Protein AF-0000000085032370 (afdb_homodimer)

pLDDT: mean 92.05, std 12.36, range [49.41, 98.88]

Foldseek 3Di:
DPAVVVVCVPPPQPEEEFEKEFEWEADPQWTKWWADPPPRFIFTQMDTDDPPDDNQRRHQVRCCQQPLFGKGFDAFLDWDFPDWDADPVNRIYGYTYGYTYIYTDPPDPCSPPRDPPIDMDIHHLVDDTGHPDVVRVVVSVSVSVVSVD/DPAVVVVCVPPPQPEEEFEKEFEWEADPQWTKWWADPPPRFIFTQMDTDDPPDDNQRRHQVRCCQQPLFGKGFDAFLDWDFPDWDADPVNRIYGYTYGYTYIYTDPPDPCSPDRDPPIDMDIHHLVDDTGHPDVVRVVVSVSVSVVSVD

InterPro domains:
  IPR000086 NUDIX hydrolase domain [PF00293] (23-139)
  IPR000086 NUDIX hydrolase domain [PS51462] (15-147)
  IPR015797 NUDIX hydrolase-like domain superfamily [SSF55811] (1-145)
  IPR020476 NUDIX hydrolase [PR00502] (42-56)
  IPR020476 NUDIX hydrolase [PR00502] (56-71)

Radius of gyration: 20.74 Å; Cα contacts (8 Å, |Δi|>4): 611; chains: 2; bounding box: 45×61×43 Å

Organism: Limosilactobacillus fermentum (strain NBRC 3956 / LMG 18251) (NCBI:txid334390)

Secondary structure (DSSP, 8-state):
-HHHHHHHHHHTT--EEEEEEEEEEEETTEEEEEE-TTT--EE-SEEEPPTT--HHHHHHHHHHHHHS--EEEEEEEEEE----EE-TTS-EEEEEEEEEEEEE--S--------TT--EEEE-TT----BSSHHHHHHHHHHHHHHH-/-HHHHHHHHHHTT--EEEEEEEEEEEETTEEEEEE-TTT--EE-SEEEPPTT--HHHHHHHHHHHHHS--EEEEEEEEEE----EE-TTS-EEEEEEEEEEEEE--S--------TT--EEEE-TT----BSSHHHHHHHHHHHHHHH-

Solvent-accessible surface area (backbone atoms only — not comparable to full-atom values): 16314 Å² total; per-residue (Å²): 124,60,48,61,53,55,48,40,73,49,49,57,57,56,74,40,73,41,53,25,12,25,38,42,41,66,57,96,78,19,38,44,32,28,47,40,87,88,80,68,25,34,36,56,35,38,44,66,49,46,85,89,45,32,56,64,56,29,25,33,54,25,24,31,70,50,67,30,40,51,47,42,76,75,42,82,72,44,77,45,41,81,53,74,48,66,46,95,89,56,41,30,35,33,46,35,32,43,34,23,36,33,42,78,51,76,82,61,77,71,65,49,74,60,55,95,80,58,45,68,49,73,32,48,75,87,54,73,74,61,48,76,46,68,68,48,47,51,49,49,51,51,53,47,54,59,66,74,101,126,61,48,62,53,56,48,40,72,49,49,56,58,56,73,38,73,41,54,25,11,26,38,42,41,69,56,96,78,18,40,45,30,27,47,39,88,90,78,66,27,34,35,56,34,39,46,65,51,44,84,89,46,33,55,66,54,30,24,34,52,25,24,31,70,52,68,28,38,50,47,44,76,76,42,82,73,45,78,46,44,81,52,76,50,66,45,94,90,55,41,32,35,32,46,35,30,43,33,25,40,33,41,77,52,78,83,61,77,68,65,48,73,61,56,96,81,57,47,68,50,72,32,49,76,88,54,76,76,62,49,76,46,68,70,48,46,53,50,50,52,51,52,47,55,60,66,73,102

Sequence (298 aa):
MAYIHDLRQKVGHTPLIMTSASGALVEDGRILLQERADTGDWGFPGGYMEYGDTFKQTVVREFLEDAGIAVTPVKLLAIQDDDFYTYPNGDAVQPVNAFYLVERVHDRQQTPKPSETLTTKFFAPTEAPHFFNQQHAKMWQLVVATLAQMAYIHDLRQKVGHTPLIMTSASGALVEDGRILLQERADTGDWGFPGGYMEYGDTFKQTVVREFLEDAG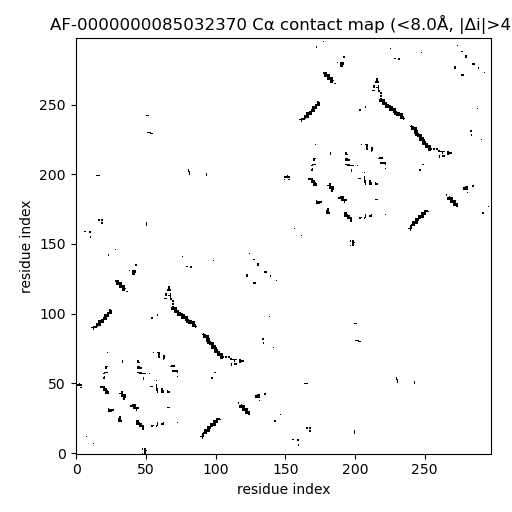IAVTPVKLLAIQDDDFYTYPNGDAVQPVNAFYLVERVHDRQQTPKPSETLTTKFFAPTEAPHFFNQQHAKMWQLVVATLAQ

Structure (mmCIF, N/CA/C/O backbone):
data_AF-0000000085032370-model_v1
#
loop_
_entity.id
_entity.type
_entity.pdbx_description
1 polymer 'NTP pyrophosphohydrolase'
#
loop_
_atom_site.group_PDB
_atom_site.id
_atom_site.type_symbol
_atom_site.label_atom_id
_atom_site.label_alt_id
_atom_site.label_comp_id
_atom_site.label_asym_id
_atom_site.label_entity_id
_atom_site.label_seq_id
_atom_site.pdbx_PDB_ins_code
_atom_site.Cartn_x
_atom_site.Cartn_y
_atom_site.Cartn_z
_atom_site.occupancy
_atom_site.B_iso_or_equiv
_atom_site.auth_seq_id
_atom_site.auth_comp_id
_atom_site.auth_asym_id
_atom_site.auth_atom_id
_atom_site.pdbx_PDB_model_num
ATOM 1 N N . MET A 1 1 ? -12.812 14.172 -0.769 1 61.69 1 MET A N 1
ATOM 2 C CA . MET A 1 1 ? -12.727 12.945 0.018 1 61.69 1 MET A CA 1
ATOM 3 C C . MET A 1 1 ? -13.984 12.094 -0.157 1 61.69 1 MET A C 1
ATOM 5 O O . MET A 1 1 ? -14.648 11.75 0.822 1 61.69 1 MET A O 1
ATOM 9 N N . ALA A 1 2 ? -14.273 11.938 -1.436 1 84.12 2 ALA A N 1
ATOM 10 C CA . ALA A 1 2 ? -15.555 11.367 -1.853 1 84.12 2 ALA A CA 1
ATOM 11 C C . ALA A 1 2 ? -15.5 9.844 -1.877 1 84.12 2 ALA A C 1
ATOM 13 O O . ALA A 1 2 ? -16.469 9.172 -1.515 1 84.12 2 ALA A O 1
ATOM 14 N N . TYR A 1 3 ? -14.43 9.32 -1.994 1 93.62 3 TYR A N 1
ATOM 15 C CA . TYR A 1 3 ? -14.344 7.879 -2.197 1 93.62 3 TYR A CA 1
ATOM 16 C C . TYR A 1 3 ? -14.648 7.125 -0.906 1 93.62 3 TYR A C 1
ATOM 18 O O . TYR A 1 3 ? -15.508 6.242 -0.882 1 93.62 3 TYR A O 1
ATOM 26 N N . ILE A 1 4 ? -14.07 7.484 0.183 1 92.62 4 ILE A N 1
ATOM 27 C CA . ILE A 1 4 ? -14.227 6.793 1.459 1 92.62 4 ILE A CA 1
ATOM 28 C C . ILE A 1 4 ? -15.625 7.031 2.006 1 92.62 4 ILE A C 1
ATOM 30 O O . ILE A 1 4 ? -16.25 6.117 2.547 1 92.62 4 ILE A O 1
ATOM 34 N N . HIS A 1 5 ? -16 8.305 1.884 1 93.44 5 HIS A N 1
ATOM 35 C CA . HIS A 1 5 ? -17.344 8.633 2.336 1 93.44 5 HIS A CA 1
ATOM 36 C C . HIS A 1 5 ? -18.391 7.785 1.617 1 93.44 5 HIS A C 1
ATOM 38 O O . HIS A 1 5 ? -19.266 7.199 2.256 1 93.44 5 HIS A O 1
ATOM 44 N N . ASP A 1 6 ? -18.297 7.719 0.349 1 94.5 6 ASP A N 1
ATOM 45 C CA . ASP A 1 6 ? -19.234 6.941 -0.462 1 94.5 6 ASP A CA 1
ATOM 46 C C . ASP A 1 6 ? -19.172 5.461 -0.107 1 94.5 6 ASP A C 1
ATOM 48 O O . ASP A 1 6 ? -20.203 4.789 -0.027 1 94.5 6 ASP A O 1
ATOM 52 N N . LEU A 1 7 ? -17.984 4.992 0.099 1 95.5 7 LEU A N 1
ATOM 53 C CA . LEU A 1 7 ? -17.797 3.592 0.466 1 95.5 7 LEU A CA 1
ATOM 54 C C . LEU A 1 7 ? -18.469 3.289 1.805 1 95.5 7 LEU A C 1
ATOM 56 O O . LEU A 1 7 ? -19.188 2.297 1.934 1 95.5 7 LEU A O 1
ATOM 60 N N . ARG A 1 8 ? -18.281 4.137 2.752 1 95.75 8 ARG A N 1
ATOM 61 C CA . ARG A 1 8 ? -18.828 3.939 4.09 1 95.75 8 ARG A CA 1
ATOM 62 C C . ARG A 1 8 ? -20.359 3.951 4.062 1 95.75 8 ARG A C 1
ATOM 64 O O . ARG A 1 8 ? -21 3.201 4.797 1 95.75 8 ARG A O 1
ATOM 71 N N . GLN A 1 9 ? -20.906 4.77 3.234 1 95.5 9 GLN A N 1
ATOM 72 C CA . GLN A 1 9 ? -22.359 4.809 3.096 1 95.5 9 GLN A CA 1
ATOM 73 C C . GLN A 1 9 ? -22.906 3.455 2.646 1 95.5 9 GLN A C 1
ATOM 75 O O . GLN A 1 9 ? -24 3.062 3.041 1 95.5 9 GLN A O 1
ATOM 80 N N . LYS A 1 10 ? -22.125 2.703 1.988 1 95.94 10 LYS A N 1
ATOM 81 C CA . LYS A 1 10 ? -22.578 1.438 1.419 1 95.94 10 LYS A CA 1
ATOM 82 C C . LYS A 1 10 ? -22.266 0.271 2.35 1 95.94 10 LYS A C 1
ATOM 84 O O . LYS A 1 10 ? -23.047 -0.667 2.469 1 95.94 10 LYS A O 1
ATOM 89 N N . VAL A 1 11 ? -21.156 0.364 3.107 1 96.5 11 VAL A N 1
ATOM 90 C CA . VAL A 1 11 ? -20.688 -0.825 3.814 1 96.5 11 VAL A CA 1
ATOM 91 C C . VAL A 1 11 ? -21.031 -0.708 5.297 1 96.5 11 VAL A C 1
ATOM 93 O O . VAL A 1 11 ? -20.859 -1.663 6.059 1 96.5 11 VAL A O 1
ATOM 96 N N . GLY A 1 12 ? -21.531 0.444 5.699 1 95.31 12 GLY A N 1
ATOM 97 C CA . GLY A 1 12 ? -21.781 0.672 7.113 1 95.31 12 GLY A CA 1
ATOM 98 C C . GLY A 1 12 ? -20.516 0.597 7.957 1 95.31 12 GLY A C 1
ATOM 99 O O . GLY A 1 12 ? -19.516 1.237 7.641 1 95.31 12 GLY A O 1
ATOM 100 N N . HIS A 1 13 ? -20.609 -0.214 9.016 1 95.38 13 HIS A N 1
ATOM 101 C CA . HIS A 1 13 ? -19.5 -0.266 9.953 1 95.38 13 HIS A CA 1
ATOM 102 C C . HIS A 1 13 ? -18.578 -1.452 9.664 1 95.38 13 HIS A C 1
ATOM 104 O O . HIS A 1 13 ? -17.734 -1.801 10.492 1 95.38 13 HIS A O 1
ATOM 110 N N . THR A 1 14 ? -18.734 -2.107 8.523 1 95.62 14 THR A N 1
ATOM 111 C CA . THR A 1 14 ? -17.828 -3.18 8.125 1 95.62 14 THR A CA 1
ATOM 112 C C . THR A 1 14 ? -16.375 -2.711 8.18 1 95.62 14 THR A C 1
ATOM 114 O O . THR A 1 14 ? -16.062 -1.613 7.715 1 95.62 14 THR A O 1
ATOM 117 N N . PRO A 1 15 ? -15.508 -3.529 8.789 1 97.25 15 PRO A N 1
ATOM 118 C CA . PRO A 1 15 ? -14.094 -3.145 8.797 1 97.25 15 PRO A CA 1
ATOM 119 C C . PRO A 1 15 ? -13.523 -2.979 7.395 1 97.25 15 PRO A C 1
ATOM 121 O O . PRO A 1 15 ? -13.844 -3.762 6.496 1 97.25 15 PRO A O 1
ATOM 124 N N . LEU A 1 16 ? -12.703 -1.912 7.227 1 97.75 16 LEU A N 1
ATOM 125 C CA . LEU A 1 16 ? -12.141 -1.621 5.91 1 97.75 16 LEU A CA 1
ATOM 126 C C . LEU A 1 16 ? -10.617 -1.567 5.969 1 97.75 16 LEU A C 1
ATOM 128 O O . LEU A 1 16 ? -10.047 -1.038 6.926 1 97.75 16 LEU A O 1
ATOM 132 N N . ILE A 1 17 ? -9.922 -2.143 5.004 1 98.31 17 ILE A N 1
ATOM 133 C CA . ILE A 1 17 ? -8.547 -1.781 4.684 1 98.31 17 ILE A CA 1
ATOM 134 C C . ILE A 1 17 ? -8.531 -0.508 3.84 1 98.31 17 ILE A C 1
ATOM 136 O O . ILE A 1 17 ? -9.109 -0.471 2.75 1 98.31 17 ILE A O 1
ATOM 140 N N . MET A 1 18 ? -7.906 0.536 4.355 1 97.94 18 MET A N 1
ATOM 141 C CA . MET A 1 18 ? -7.918 1.818 3.658 1 97.94 18 MET A CA 1
ATOM 142 C C . MET A 1 18 ? -6.5 2.27 3.324 1 97.94 18 MET A C 1
ATOM 144 O O . MET A 1 18 ? -5.617 2.246 4.184 1 97.94 18 MET A O 1
ATOM 148 N N . THR A 1 19 ? -6.305 2.684 2.082 1 98.62 19 THR A N 1
ATOM 149 C CA . THR A 1 19 ? -5 3.15 1.629 1 98.62 19 THR A CA 1
ATOM 150 C C . THR A 1 19 ? -4.848 4.652 1.863 1 98.62 19 THR A C 1
ATOM 152 O O . THR A 1 19 ? -5.789 5.418 1.639 1 98.62 19 THR A O 1
ATOM 155 N N . SER A 1 20 ? -3.723 5.047 2.381 1 98.38 20 SER A N 1
ATOM 156 C CA . SER A 1 20 ? -3.428 6.445 2.668 1 98.38 20 SER A CA 1
ATOM 157 C C . SER A 1 20 ? -1.967 6.777 2.377 1 98.38 20 SER A C 1
ATOM 159 O O . SER A 1 20 ? -1.152 5.875 2.168 1 98.38 20 SER A O 1
ATOM 161 N N . ALA A 1 21 ? -1.637 8.016 2.264 1 98.75 21 ALA A N 1
ATOM 162 C CA . ALA A 1 21 ? -0.267 8.508 2.127 1 98.75 21 ALA A CA 1
ATOM 163 C C . ALA A 1 21 ? -0.023 9.711 3.027 1 98.75 21 ALA A C 1
ATOM 165 O O . ALA A 1 21 ? -0.934 10.508 3.271 1 98.75 21 ALA A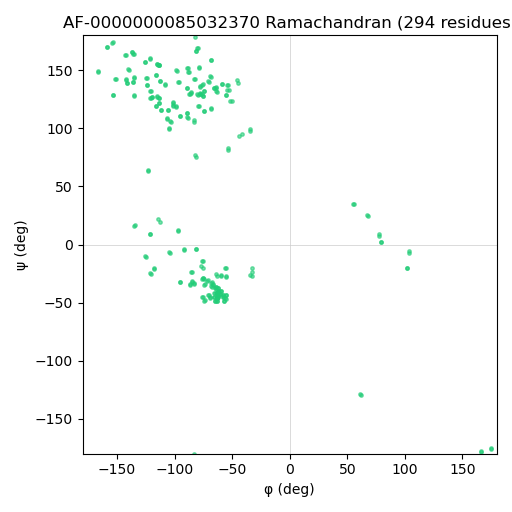 O 1
ATOM 166 N N . SER A 1 22 ? 1.122 9.805 3.557 1 98.56 22 SER A N 1
ATOM 167 C CA . SER A 1 22 ? 1.569 10.914 4.391 1 98.56 22 SER A CA 1
ATOM 168 C C . SER A 1 22 ? 2.992 11.336 4.039 1 98.56 22 SER A C 1
ATOM 170 O O . SER A 1 22 ? 3.713 10.594 3.359 1 98.56 22 SER A O 1
ATOM 172 N N . GLY A 1 23 ? 3.367 12.469 4.504 1 98.69 23 GLY A N 1
ATOM 173 C CA . GLY A 1 23 ? 4.68 12.984 4.145 1 98.69 23 GLY A CA 1
ATOM 174 C C . GLY A 1 23 ? 5.391 13.656 5.301 1 98.69 23 GLY A C 1
ATOM 175 O O . GLY A 1 23 ? 4.754 14.266 6.164 1 98.69 23 GLY A O 1
ATOM 176 N N . ALA A 1 24 ? 6.629 13.602 5.273 1 98.81 24 ALA A N 1
ATOM 177 C CA . ALA A 1 24 ? 7.508 14.328 6.184 1 98.81 24 ALA A CA 1
ATOM 178 C C . ALA A 1 24 ? 8.289 15.406 5.445 1 98.81 24 ALA A C 1
ATOM 180 O O . ALA A 1 24 ? 9.07 15.102 4.535 1 98.81 24 ALA A O 1
ATOM 181 N N . LEU A 1 25 ? 8.062 16.578 5.762 1 98.5 25 LEU A N 1
ATOM 182 C CA . LEU A 1 25 ? 8.852 17.719 5.293 1 98.5 25 LEU A CA 1
ATOM 183 C C . LEU A 1 25 ? 9.867 18.141 6.348 1 98.5 25 LEU A C 1
ATOM 185 O O . LEU A 1 25 ? 9.484 18.531 7.457 1 98.5 25 LEU A O 1
ATOM 189 N N . VAL A 1 26 ? 11.117 18.062 5.992 1 98.5 26 VAL A N 1
ATOM 190 C CA . VAL A 1 26 ? 12.203 18.453 6.895 1 98.5 26 VAL A CA 1
ATOM 191 C C . VAL A 1 26 ? 12.914 19.688 6.348 1 98.5 26 VAL A C 1
ATOM 193 O O . VAL A 1 26 ? 13.406 19.672 5.215 1 98.5 26 VAL A O 1
ATOM 196 N N . GLU A 1 27 ? 12.922 20.656 7.109 1 97.31 27 GLU A N 1
ATOM 197 C CA . GLU A 1 27 ? 13.617 21.891 6.773 1 97.31 27 GLU A CA 1
ATOM 198 C C . GLU A 1 27 ? 14.422 22.406 7.965 1 97.31 27 GLU A C 1
ATOM 200 O O . GLU A 1 27 ? 13.883 22.547 9.07 1 97.31 27 GLU A O 1
ATOM 205 N N . ASP A 1 28 ? 15.742 22.703 7.711 1 96.5 28 ASP A N 1
ATOM 206 C CA . ASP A 1 28 ? 16.641 23.203 8.742 1 96.5 28 ASP A CA 1
ATOM 207 C C . ASP A 1 28 ? 16.672 22.266 9.945 1 96.5 28 ASP A C 1
ATOM 209 O O . ASP A 1 28 ? 16.609 22.719 11.094 1 96.5 28 ASP A O 1
ATOM 213 N N . GLY A 1 29 ? 16.562 21 9.625 1 96.5 29 GLY A N 1
ATOM 214 C CA . GLY A 1 29 ? 16.656 19.984 10.656 1 96.5 29 GLY A CA 1
ATOM 215 C C . GLY A 1 29 ? 15.398 19.844 11.477 1 96.5 29 GLY A C 1
ATOM 216 O O . GLY A 1 29 ? 15.375 19.109 12.469 1 96.5 29 GLY A O 1
ATOM 217 N N . ARG A 1 30 ? 14.359 20.484 11.086 1 98.19 30 ARG A N 1
ATOM 218 C CA . ARG A 1 30 ? 13.094 20.422 11.805 1 98.19 30 ARG A CA 1
ATOM 219 C C . ARG A 1 30 ? 12.023 19.734 10.969 1 98.19 30 ARG A C 1
ATOM 221 O O . ARG A 1 30 ? 12.102 19.734 9.734 1 98.19 30 ARG A O 1
ATOM 228 N N . ILE A 1 31 ? 11.047 19.156 11.617 1 98.56 31 ILE A N 1
ATOM 229 C CA . ILE A 1 31 ? 10.047 18.312 10.969 1 98.56 31 ILE A CA 1
ATOM 230 C C . ILE A 1 31 ? 8.672 18.984 11.055 1 98.56 31 ILE A C 1
ATOM 232 O O . ILE A 1 31 ? 8.203 19.312 12.148 1 98.56 31 ILE A O 1
ATOM 236 N N . LEU A 1 32 ? 7.996 19.156 9.938 1 98.06 32 LEU A N 1
ATOM 237 C CA . LEU A 1 32 ? 6.695 19.812 9.898 1 98.06 32 LEU A CA 1
ATOM 238 C C . LEU A 1 32 ? 5.59 18.844 10.32 1 98.06 32 LEU A C 1
ATOM 240 O O . LEU A 1 32 ? 5.516 17.719 9.82 1 98.06 32 LEU A O 1
ATOM 244 N N . LEU A 1 33 ? 4.793 19.297 11.25 1 97.75 33 LEU A N 1
ATOM 245 C CA . LEU A 1 33 ? 3.596 18.562 11.641 1 97.75 33 LEU A CA 1
ATOM 246 C C . LEU A 1 33 ? 2.357 19.438 11.555 1 97.75 33 LEU A C 1
ATOM 248 O O . LEU A 1 33 ? 2.471 20.672 11.492 1 97.75 33 LEU A O 1
ATOM 252 N N . GLN A 1 34 ? 1.241 18.797 11.43 1 95.56 34 GLN A N 1
ATOM 253 C CA . GLN A 1 34 ? -0.06 19.453 11.422 1 95.56 34 GLN A CA 1
ATOM 254 C C . GLN A 1 34 ? -0.83 19.172 12.711 1 95.56 34 GLN A C 1
ATOM 256 O O . GLN A 1 34 ? -0.813 18.031 13.203 1 95.56 34 GLN A O 1
ATOM 261 N N . GLU A 1 35 ? -1.466 20.234 13.219 1 93.88 35 GLU A N 1
ATOM 262 C CA . GLU A 1 35 ? -2.281 20.078 14.422 1 93.88 35 GLU A CA 1
ATOM 263 C C . GLU A 1 35 ? -3.693 19.625 14.078 1 93.88 35 GLU A C 1
ATOM 265 O O . GLU A 1 35 ? -4.332 20.188 13.18 1 93.88 35 GLU A O 1
ATOM 270 N N . ARG A 1 36 ? -4.109 18.625 14.766 1 87.19 36 ARG A N 1
ATOM 271 C CA . ARG A 1 36 ? -5.504 18.219 14.609 1 87.19 36 ARG A CA 1
ATOM 272 C C . ARG A 1 36 ? -6.434 19.141 15.391 1 87.19 36 ARG A C 1
ATOM 274 O O . ARG A 1 36 ? -6.23 19.375 16.594 1 87.19 36 ARG A O 1
ATOM 281 N N . ALA A 1 37 ? -7.504 19.547 14.789 1 79 37 ALA A N 1
ATOM 282 C CA . ALA A 1 37 ? -8.422 20.516 15.375 1 79 37 ALA A CA 1
ATOM 283 C C . ALA A 1 37 ? -9.258 19.891 16.484 1 79 37 ALA A C 1
ATOM 285 O O . ALA A 1 37 ? -9.648 20.562 17.438 1 79 37 ALA A O 1
ATOM 286 N N . ASP A 1 38 ? -9.523 18.625 16.391 1 78.62 38 ASP A N 1
ATOM 287 C CA . ASP A 1 38 ? -10.453 17.969 17.297 1 78.62 38 ASP A CA 1
ATOM 288 C C . ASP A 1 38 ? -9.766 17.578 18.609 1 78.62 38 ASP A C 1
ATOM 290 O O . ASP A 1 38 ? -10.367 17.656 19.672 1 78.62 38 ASP A O 1
ATOM 294 N N . THR A 1 39 ? -8.492 17.219 18.625 1 81.69 39 THR A N 1
ATOM 295 C CA . THR A 1 39 ? -7.828 16.688 19.812 1 81.69 39 THR A CA 1
ATOM 296 C C . THR A 1 39 ? -6.691 17.609 20.25 1 81.69 39 THR A C 1
ATOM 298 O O . THR A 1 39 ? -6.219 17.516 21.391 1 81.69 39 THR A O 1
ATOM 301 N N . GLY A 1 40 ? -6.234 18.422 19.328 1 85.69 40 GLY A N 1
ATOM 302 C CA . GLY A 1 40 ? -5.062 19.234 19.594 1 85.69 40 GLY A CA 1
ATOM 303 C C . GLY A 1 40 ? -3.76 18.469 19.469 1 85.69 40 GLY A C 1
ATOM 304 O O . GLY A 1 40 ? -2.688 19 19.766 1 85.69 40 GLY A O 1
ATOM 305 N N . ASP A 1 41 ? -3.873 17.219 19.109 1 93.69 41 ASP A N 1
ATOM 306 C CA . ASP A 1 41 ? -2.695 16.391 18.875 1 93.69 41 ASP A CA 1
ATOM 307 C C . ASP A 1 41 ? -2.094 16.656 17.5 1 93.69 41 ASP A C 1
ATOM 309 O O . ASP A 1 41 ? -2.666 17.406 16.703 1 93.69 41 ASP A O 1
ATOM 313 N N . TRP A 1 42 ? -0.884 16.078 17.375 1 96.25 42 TRP A N 1
ATOM 314 C CA . TRP A 1 42 ? -0.153 16.375 16.141 1 96.25 42 TRP A CA 1
ATOM 315 C C . TRP A 1 42 ? 0.002 15.133 15.281 1 96.25 42 TRP A C 1
ATOM 317 O O . TRP A 1 42 ? -0.059 14.008 15.781 1 96.25 42 TRP A O 1
ATOM 327 N N . GLY A 1 43 ? 0.15 15.383 14 1 96.94 43 GLY A N 1
ATOM 328 C CA . GLY A 1 43 ? 0.428 14.32 13.047 1 96.94 43 GLY A CA 1
ATOM 329 C C . GLY A 1 43 ? 1.051 14.82 11.758 1 96.94 43 GLY A C 1
ATOM 330 O O . GLY A 1 43 ? 1.151 16.031 11.547 1 96.94 43 GLY A O 1
ATOM 331 N N . PHE A 1 44 ? 1.5 13.906 10.961 1 98.06 44 PHE A N 1
ATOM 332 C CA . PHE A 1 44 ? 2.035 14.25 9.648 1 98.06 44 PHE A CA 1
ATOM 333 C C . PHE A 1 44 ? 0.912 14.57 8.672 1 98.06 44 PHE A C 1
ATOM 335 O O . PHE A 1 44 ? -0.13 13.914 8.672 1 98.06 44 PHE A O 1
ATOM 342 N N . PRO A 1 45 ? 1.1 15.641 7.859 1 97.06 45 PRO A N 1
ATOM 343 C CA . PRO A 1 45 ? 0.113 15.844 6.793 1 97.06 45 PRO A CA 1
ATOM 344 C C . PRO A 1 45 ? -0.077 14.602 5.926 1 97.06 45 PRO A C 1
ATOM 346 O O . PRO A 1 45 ? 0.896 13.922 5.59 1 97.06 45 PRO A O 1
ATOM 349 N N . GLY A 1 46 ? -1.221 14.273 5.594 1 96.81 46 GLY A N 1
ATOM 350 C CA . GLY A 1 46 ? -1.569 13.094 4.816 1 96.81 46 GLY A CA 1
ATOM 351 C C . GLY A 1 46 ? -3.053 12.773 4.848 1 96.81 46 GLY A C 1
ATOM 352 O O . GLY A 1 46 ? -3.84 13.516 5.43 1 96.81 46 GLY A O 1
ATOM 353 N N . GLY A 1 47 ? -3.42 11.711 4.219 1 96.75 47 GLY A N 1
ATOM 354 C CA . GLY A 1 47 ? -4.82 11.328 4.145 1 96.75 47 GLY A CA 1
ATOM 355 C C . GLY A 1 47 ? -5.062 10.125 3.254 1 96.75 47 GLY A C 1
ATOM 356 O O . GLY A 1 47 ? -4.117 9.508 2.756 1 96.75 47 GLY A O 1
ATOM 357 N N . TYR A 1 48 ? -6.297 9.828 3.119 1 97.38 48 TYR A N 1
ATOM 358 C CA . TYR A 1 48 ? -6.68 8.633 2.379 1 97.38 48 TYR A CA 1
ATOM 359 C C . TYR A 1 48 ? -6.605 8.875 0.875 1 97.38 48 TYR A C 1
ATOM 361 O O . TYR A 1 48 ? -6.777 10 0.413 1 97.38 48 TYR A O 1
ATOM 369 N N . MET A 1 49 ? -6.367 7.801 0.165 1 98.25 49 MET A N 1
ATOM 370 C CA . MET A 1 49 ? -6.363 7.828 -1.295 1 98.25 49 MET A CA 1
ATOM 371 C C . MET A 1 49 ? -7.773 8.016 -1.84 1 98.25 49 MET A C 1
ATOM 373 O O . MET A 1 49 ? -8.727 7.449 -1.309 1 98.25 49 MET A O 1
ATOM 377 N N . GLU A 1 50 ? -7.895 8.82 -2.879 1 97.62 50 GLU A N 1
ATOM 378 C CA . GLU A 1 50 ? -9.062 8.789 -3.752 1 97.62 50 GLU A CA 1
ATOM 379 C C . GLU A 1 50 ? -8.891 7.77 -4.875 1 97.62 50 GLU A C 1
ATOM 381 O O . GLU A 1 50 ? -7.762 7.477 -5.285 1 97.62 50 GLU A O 1
ATOM 386 N N . TYR A 1 51 ? -10.023 7.23 -5.258 1 97.88 51 TYR A N 1
ATOM 387 C CA . TYR A 1 51 ? -9.93 6.312 -6.383 1 97.88 51 TYR A CA 1
ATOM 388 C C . TYR A 1 51 ? -9.281 6.984 -7.586 1 97.88 51 TYR A C 1
ATOM 390 O O . TYR A 1 51 ? -9.672 8.094 -7.973 1 97.88 51 TYR A O 1
ATOM 398 N N . GLY A 1 52 ? -8.273 6.379 -8.18 1 97.75 52 GLY A N 1
ATOM 399 C CA . GLY A 1 52 ? -7.555 6.941 -9.312 1 97.75 52 GLY A CA 1
ATOM 400 C C . GLY A 1 52 ? -6.227 7.559 -8.922 1 97.75 52 GLY A C 1
ATOM 401 O O . GLY A 1 52 ? -5.344 7.73 -9.766 1 97.75 52 GLY A O 1
ATOM 402 N N . ASP A 1 53 ? -6.027 7.906 -7.648 1 97.94 53 ASP A N 1
ATOM 403 C CA . ASP A 1 53 ? -4.781 8.5 -7.176 1 97.94 53 ASP A CA 1
ATOM 404 C C . ASP A 1 53 ? -3.727 7.43 -6.906 1 97.94 53 ASP A C 1
ATOM 406 O O . ASP A 1 53 ? -4.047 6.352 -6.402 1 97.94 53 ASP A O 1
ATOM 410 N N . THR A 1 54 ? -2.49 7.766 -7.223 1 98.75 54 THR A N 1
ATOM 411 C CA . THR A 1 54 ? -1.363 7.031 -6.66 1 98.75 54 THR A CA 1
ATOM 412 C C . THR A 1 54 ? -1.046 7.52 -5.25 1 98.75 54 THR A C 1
ATOM 414 O O . THR A 1 54 ? -1.576 8.539 -4.809 1 98.75 54 THR A O 1
ATOM 417 N N . PHE A 1 55 ? -0.224 6.742 -4.531 1 98.88 55 PHE A N 1
ATOM 418 C CA . PHE A 1 55 ? 0.249 7.211 -3.232 1 98.88 55 PHE A CA 1
ATOM 419 C C . PHE A 1 55 ? 0.934 8.562 -3.361 1 98.88 55 PHE A C 1
ATOM 421 O O . PHE A 1 55 ? 0.691 9.469 -2.559 1 98.88 55 PHE A O 1
ATOM 428 N N . LYS A 1 56 ? 1.756 8.727 -4.375 1 98.81 56 LYS A N 1
ATOM 429 C CA . LYS A 1 56 ? 2.486 9.977 -4.59 1 98.81 56 LYS A CA 1
ATOM 430 C C . LYS A 1 56 ? 1.53 11.133 -4.855 1 98.81 56 LYS A C 1
ATOM 432 O O . LYS A 1 56 ? 1.675 12.211 -4.277 1 98.81 56 LYS A O 1
ATOM 437 N N . GLN A 1 57 ? 0.573 10.914 -5.699 1 98.56 57 GLN A N 1
ATOM 438 C CA . GLN A 1 57 ? -0.415 11.953 -5.977 1 98.56 57 GLN A CA 1
ATOM 439 C C . GLN A 1 57 ? -1.213 12.305 -4.723 1 98.56 57 GLN A C 1
ATOM 441 O O . GLN A 1 57 ? -1.553 13.469 -4.5 1 98.56 57 GLN A O 1
ATOM 446 N N . THR A 1 58 ? -1.519 11.32 -3.922 1 98.5 58 THR A N 1
ATOM 447 C CA . THR A 1 58 ? -2.283 11.516 -2.693 1 98.5 58 THR A CA 1
ATOM 448 C C . THR A 1 58 ? -1.521 12.406 -1.716 1 98.5 58 THR A C 1
ATOM 450 O O . THR A 1 58 ? -2.074 13.375 -1.191 1 98.5 58 THR A O 1
ATOM 453 N N . VAL A 1 59 ? -0.221 12.086 -1.501 1 98.38 59 VAL A N 1
ATOM 454 C CA . VAL A 1 59 ? 0.53 12.859 -0.517 1 98.38 59 VAL A CA 1
ATOM 455 C C . VAL A 1 59 ? 0.695 14.297 -1.004 1 98.38 59 VAL A C 1
ATOM 457 O O . VAL A 1 59 ? 0.667 15.234 -0.206 1 98.38 59 VAL A O 1
ATOM 460 N N . VAL A 1 60 ? 0.837 14.5 -2.301 1 98.06 60 VAL A N 1
ATOM 461 C CA . VAL A 1 60 ? 0.953 15.836 -2.875 1 98.06 60 VAL A CA 1
ATOM 462 C C . VAL A 1 60 ? -0.343 16.609 -2.646 1 98.06 60 VAL A C 1
ATOM 464 O O . VAL A 1 60 ? -0.318 17.75 -2.166 1 98.06 60 VAL A O 1
ATOM 4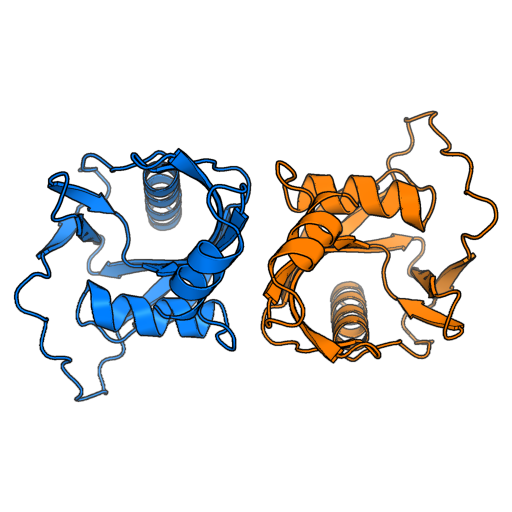67 N N . ARG A 1 61 ? -1.479 16.031 -2.945 1 96.5 61 ARG A N 1
ATOM 468 C CA . ARG A 1 61 ? -2.777 16.672 -2.768 1 96.5 61 ARG A CA 1
ATOM 469 C C . ARG A 1 61 ? -3.047 16.969 -1.297 1 96.5 61 ARG A C 1
ATOM 471 O O . ARG A 1 61 ? -3.41 18.078 -0.941 1 96.5 61 ARG A O 1
ATOM 478 N N . GLU A 1 62 ? -2.789 15.977 -0.444 1 95.75 62 GLU A N 1
ATOM 479 C CA . GLU A 1 62 ? -3.092 16.109 0.978 1 95.75 62 GLU A CA 1
ATOM 480 C C . GLU A 1 62 ? -2.195 17.156 1.639 1 95.75 62 GLU A C 1
ATOM 482 O O . GLU A 1 62 ? -2.623 17.844 2.559 1 95.75 62 GLU A O 1
ATOM 487 N N . PHE A 1 63 ? -0.954 17.234 1.218 1 95.88 63 PHE A N 1
ATOM 488 C CA . PHE A 1 63 ? -0.045 18.219 1.79 1 95.88 63 PHE A CA 1
ATOM 489 C C . PHE A 1 63 ? -0.505 19.641 1.462 1 95.88 63 PHE A C 1
ATOM 491 O O . PHE A 1 63 ? -0.431 20.531 2.307 1 95.88 63 PHE A O 1
ATOM 498 N N . LEU A 1 64 ? -0.92 19.766 0.251 1 94.38 64 LEU A N 1
ATOM 499 C CA . LEU A 1 64 ? -1.463 21.062 -0.143 1 94.38 64 LEU A CA 1
ATOM 500 C C . LEU A 1 64 ? -2.719 21.391 0.658 1 94.38 64 LEU A C 1
ATOM 502 O O . LEU A 1 64 ? -2.869 22.516 1.149 1 94.38 64 LEU A O 1
ATOM 506 N N . GLU A 1 65 ? -3.578 20.531 0.885 1 91.69 65 GLU A N 1
ATOM 507 C CA . GLU A 1 65 ? -4.824 20.703 1.621 1 91.69 65 GLU A CA 1
ATOM 508 C C . GLU A 1 65 ? -4.562 20.938 3.107 1 91.69 65 GLU A C 1
ATOM 510 O O . GLU A 1 65 ? -5.133 21.844 3.713 1 91.69 65 GLU A O 1
ATOM 515 N N . ASP A 1 66 ? -3.662 20.125 3.701 1 92.44 66 ASP A N 1
ATOM 516 C CA . ASP A 1 66 ? -3.457 20.078 5.148 1 92.44 66 ASP A CA 1
ATOM 517 C C . ASP A 1 66 ? -2.477 21.172 5.594 1 92.44 66 ASP A C 1
ATOM 519 O O . ASP A 1 66 ? -2.561 21.656 6.719 1 92.44 66 ASP A O 1
ATOM 523 N N . ALA A 1 67 ? -1.502 21.531 4.746 1 93.06 67 ALA A N 1
ATOM 524 C CA . ALA A 1 67 ? -0.417 22.406 5.172 1 93.06 67 ALA A CA 1
ATOM 525 C C . ALA A 1 67 ? -0.304 23.625 4.254 1 93.06 67 ALA A C 1
ATOM 527 O O . ALA A 1 67 ? 0.413 24.578 4.562 1 93.06 67 ALA A O 1
ATOM 528 N N . GLY A 1 68 ? -1.022 23.594 3.143 1 92.12 68 GLY A N 1
ATOM 529 C CA . GLY A 1 68 ? -0.909 24.672 2.174 1 92.12 68 GLY A CA 1
ATOM 530 C C . GLY A 1 68 ? 0.445 24.719 1.492 1 92.12 68 GLY A C 1
ATOM 531 O O . GLY A 1 68 ? 0.908 25.781 1.096 1 92.12 68 GLY A O 1
ATOM 532 N N . ILE A 1 69 ? 1.112 23.594 1.444 1 93.94 69 ILE A N 1
ATOM 533 C CA . ILE A 1 69 ? 2.463 23.531 0.897 1 93.94 69 ILE A CA 1
ATOM 534 C C . ILE A 1 69 ? 2.496 22.578 -0.292 1 93.94 69 ILE A C 1
ATOM 536 O O . ILE A 1 69 ? 2.033 21.438 -0.192 1 93.94 69 ILE A O 1
ATOM 540 N N . ALA A 1 70 ? 2.988 23.031 -1.386 1 96.31 70 ALA A N 1
ATOM 541 C CA . ALA A 1 70 ? 3.248 22.156 -2.518 1 96.31 70 ALA A CA 1
ATOM 542 C C . ALA A 1 70 ? 4.531 21.359 -2.307 1 96.31 70 ALA A C 1
ATOM 544 O O . ALA A 1 70 ? 5.578 21.922 -1.993 1 96.31 70 ALA A O 1
ATOM 545 N N . VAL A 1 71 ? 4.41 20.031 -2.504 1 97.94 71 VAL A N 1
ATOM 546 C CA . VAL A 1 71 ? 5.582 19.203 -2.246 1 97.94 71 VAL A CA 1
ATOM 547 C C . VAL A 1 71 ? 5.758 18.188 -3.377 1 97.94 71 VAL A C 1
ATOM 549 O O . VAL A 1 71 ? 4.855 18.016 -4.199 1 97.94 71 VAL A O 1
ATOM 552 N N . THR A 1 72 ? 6.934 17.594 -3.461 1 98.31 72 THR A N 1
ATOM 553 C CA . THR A 1 72 ? 7.234 16.422 -4.266 1 98.31 72 THR A CA 1
ATOM 554 C C . THR A 1 72 ? 7.75 15.281 -3.387 1 98.31 72 THR A C 1
ATOM 556 O O . THR A 1 72 ? 8.617 15.492 -2.539 1 98.31 72 THR A O 1
ATOM 559 N N . PRO A 1 73 ? 7.113 14.109 -3.49 1 98.62 73 PRO A N 1
ATOM 560 C CA . PRO A 1 73 ? 7.695 12.969 -2.775 1 98.62 73 PRO A CA 1
ATOM 561 C C . PRO A 1 73 ? 9.055 12.555 -3.328 1 98.62 73 PRO A C 1
ATOM 563 O O . PRO A 1 73 ? 9.203 12.383 -4.543 1 98.62 73 PRO A O 1
ATOM 566 N N . VAL A 1 74 ? 10.016 12.312 -2.479 1 97.94 74 VAL A N 1
ATOM 567 C CA . VAL A 1 74 ? 11.367 12.062 -2.982 1 97.94 74 VAL A CA 1
ATOM 568 C C . VAL A 1 74 ? 11.836 10.688 -2.539 1 97.94 74 VAL A C 1
ATOM 570 O O . VAL A 1 74 ? 12.742 10.102 -3.15 1 97.94 74 VAL A O 1
ATOM 573 N N . LYS A 1 75 ? 11.328 10.156 -1.474 1 97.56 75 LYS A N 1
ATOM 574 C CA . LYS A 1 75 ? 11.734 8.859 -0.956 1 97.56 75 LYS A CA 1
ATOM 575 C C . LYS A 1 75 ? 10.609 8.203 -0.161 1 97.56 75 LYS A C 1
ATOM 577 O O . LYS A 1 75 ? 10.016 8.836 0.712 1 97.56 75 LYS A O 1
ATOM 582 N N . LEU A 1 76 ? 10.297 6.953 -0.501 1 97.94 76 LEU A N 1
ATOM 583 C CA . LEU A 1 76 ? 9.398 6.16 0.336 1 97.94 76 LEU A CA 1
ATOM 584 C C . LEU A 1 76 ? 10.109 5.691 1.601 1 97.94 76 LEU A C 1
ATOM 586 O O . LEU A 1 76 ? 11.055 4.898 1.532 1 97.94 76 LEU A O 1
ATOM 590 N N . LEU A 1 77 ? 9.648 6.18 2.744 1 97.56 77 LEU A N 1
ATOM 591 C CA . LEU A 1 77 ? 10.312 5.848 4.004 1 97.56 77 LEU A CA 1
ATOM 592 C C . LEU A 1 77 ? 9.773 4.539 4.57 1 97.56 77 LEU A C 1
ATOM 594 O O . LEU A 1 77 ? 10.516 3.775 5.191 1 97.56 77 LEU A O 1
ATOM 598 N N . ALA A 1 78 ? 8.5 4.309 4.348 1 97.75 78 ALA A N 1
ATOM 599 C CA . ALA A 1 78 ? 7.895 3.105 4.914 1 97.75 78 ALA A CA 1
ATOM 600 C C . ALA A 1 78 ? 6.527 2.838 4.293 1 97.75 78 ALA A C 1
ATOM 602 O O . ALA A 1 78 ? 5.867 3.76 3.809 1 97.75 78 ALA A O 1
ATOM 603 N N . ILE A 1 79 ? 6.211 1.607 4.219 1 98.5 79 ILE A N 1
ATOM 604 C CA . ILE A 1 79 ? 4.828 1.163 4.086 1 98.5 79 ILE A CA 1
ATOM 605 C C . ILE A 1 79 ? 4.34 0.583 5.41 1 98.5 79 ILE A C 1
ATOM 607 O O . ILE A 1 79 ? 4.902 -0.396 5.91 1 98.5 79 ILE A O 1
ATOM 611 N N . GLN A 1 80 ? 3.383 1.218 5.98 1 98.44 80 GLN A N 1
ATOM 612 C CA . GLN A 1 80 ? 2.799 0.737 7.227 1 98.44 80 GLN A CA 1
ATOM 613 C C . GLN A 1 80 ? 1.476 0.021 6.977 1 98.44 80 GLN A C 1
ATOM 615 O O . GLN A 1 80 ? 0.546 0.603 6.414 1 98.44 80 GLN A O 1
ATOM 620 N N . ASP A 1 81 ? 1.407 -1.25 7.363 1 98.56 81 ASP A N 1
ATOM 621 C CA . ASP A 1 81 ? 0.214 -2.021 7.031 1 98.56 81 ASP A CA 1
ATOM 622 C C . ASP A 1 81 ? -0.266 -2.836 8.227 1 98.56 81 ASP A C 1
ATOM 624 O O . ASP A 1 81 ? -1.059 -3.768 8.078 1 98.56 81 ASP A O 1
ATOM 628 N N . ASP A 1 82 ? 0.206 -2.523 9.469 1 97.81 82 ASP A N 1
ATOM 629 C CA . ASP A 1 82 ? -0.111 -3.357 10.625 1 97.81 82 ASP A CA 1
ATOM 630 C C . ASP A 1 82 ? -0.837 -2.553 11.703 1 97.81 82 ASP A C 1
ATOM 632 O O . ASP A 1 82 ? -0.946 -2.994 12.852 1 97.81 82 ASP A O 1
ATOM 636 N N . ASP A 1 83 ? -1.246 -1.337 11.445 1 96.88 83 ASP A N 1
ATOM 637 C CA . ASP A 1 83 ? -1.998 -0.527 12.398 1 96.88 83 ASP A CA 1
ATOM 638 C C . ASP A 1 83 ? -3.5 -0.773 12.266 1 96.88 83 ASP A C 1
ATOM 640 O O . ASP A 1 83 ? -3.975 -1.177 11.203 1 96.88 83 ASP A O 1
ATOM 644 N N . PHE A 1 84 ? -4.191 -0.583 13.375 1 97 84 PHE A N 1
ATOM 645 C CA . PHE A 1 84 ? -5.645 -0.679 13.422 1 97 84 PHE A CA 1
ATOM 646 C C . PHE A 1 84 ? -6.234 0.473 14.227 1 97 84 PHE A C 1
ATOM 648 O O . PHE A 1 84 ? -5.66 0.895 15.234 1 97 84 PHE A O 1
ATOM 655 N N . TYR A 1 85 ? -7.348 0.975 13.711 1 94.25 85 TYR A N 1
ATOM 656 C CA . TYR A 1 85 ? -8.023 2.068 14.398 1 94.25 85 TYR A CA 1
ATOM 657 C C . TYR A 1 85 ? -9.539 1.903 14.32 1 94.25 85 TYR A C 1
ATOM 659 O O . TYR A 1 85 ? -10.078 1.487 13.289 1 94.25 85 TYR A O 1
ATOM 667 N N . THR A 1 86 ? -10.219 2.178 15.406 1 95.19 86 THR A N 1
ATOM 668 C CA . THR A 1 86 ? -11.672 2.27 15.43 1 95.19 86 THR A CA 1
ATOM 669 C C . THR A 1 86 ? -12.117 3.686 15.781 1 95.19 86 THR A C 1
ATOM 671 O O . THR A 1 86 ? -11.812 4.188 16.859 1 95.19 86 THR A O 1
ATOM 674 N N . TYR A 1 87 ? -12.844 4.277 14.836 1 92.75 87 TYR A N 1
ATOM 675 C CA . TYR A 1 87 ? -13.375 5.613 15.07 1 92.75 87 TYR A CA 1
ATOM 676 C C . TYR A 1 87 ? -14.453 5.586 16.156 1 92.75 87 TYR A C 1
ATOM 678 O O . TYR A 1 87 ? -15.039 4.539 16.422 1 92.75 87 TYR A O 1
ATOM 686 N N . PRO A 1 88 ? -14.672 6.793 16.75 1 91.44 88 PRO A N 1
ATOM 687 C CA . PRO A 1 88 ? -15.688 6.855 17.812 1 91.44 88 PRO A CA 1
ATOM 688 C C . PRO A 1 88 ? -17.047 6.348 17.344 1 91.44 88 PRO A C 1
ATOM 690 O O . PRO A 1 88 ? -17.828 5.812 18.141 1 91.44 88 PRO A O 1
ATOM 693 N N . ASN A 1 89 ? -17.422 6.402 16.125 1 94.06 89 ASN A N 1
ATOM 694 C CA . ASN A 1 89 ? -18.703 5.988 15.586 1 94.06 89 ASN A CA 1
ATOM 695 C C . ASN A 1 89 ? -18.766 4.48 15.344 1 94.06 89 ASN A C 1
ATOM 697 O O . ASN A 1 89 ? -19.766 3.959 14.852 1 94.06 89 ASN A O 1
ATOM 701 N N . GLY A 1 90 ? -17.625 3.812 15.578 1 95.56 90 GLY A N 1
ATOM 702 C CA . GLY A 1 90 ? -17.609 2.365 15.445 1 95.56 90 GLY A CA 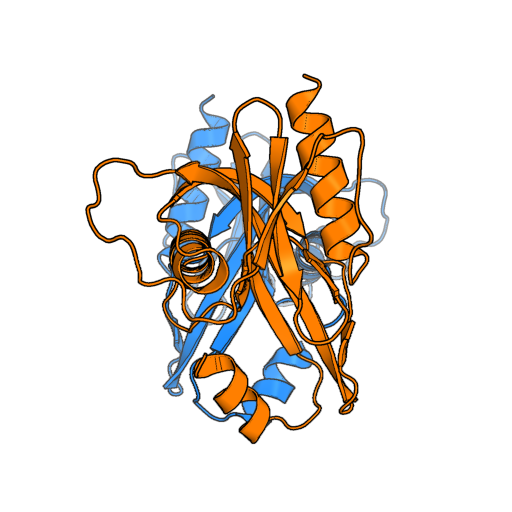1
ATOM 703 C C . GLY A 1 90 ? -16.938 1.887 14.172 1 95.56 90 GLY A C 1
ATOM 704 O O . GLY A 1 90 ? -16.734 0.686 13.984 1 95.56 90 GLY A O 1
ATOM 705 N N . ASP A 1 91 ? -16.594 2.777 13.289 1 96.25 91 ASP A N 1
ATOM 706 C CA . ASP A 1 91 ? -15.938 2.404 12.047 1 96.25 91 ASP A CA 1
ATOM 707 C C . ASP A 1 91 ? -14.523 1.881 12.305 1 96.25 91 ASP A C 1
ATOM 709 O O . ASP A 1 91 ? -13.68 2.602 12.836 1 96.25 91 ASP A O 1
ATOM 713 N N . ALA A 1 92 ? -14.312 0.639 11.953 1 97.12 92 ALA A N 1
ATOM 714 C CA . ALA A 1 92 ? -12.992 0.031 12.102 1 97.12 92 ALA A CA 1
ATOM 715 C C . ALA A 1 92 ? -12.219 0.086 10.797 1 97.12 92 ALA A C 1
ATOM 717 O O . ALA A 1 92 ? -12.781 -0.139 9.719 1 97.12 92 ALA A O 1
ATOM 718 N N . VAL A 1 93 ? -10.883 0.383 10.969 1 97.19 93 VAL A N 1
ATOM 719 C CA . VAL A 1 93 ? -10.078 0.503 9.766 1 97.19 93 VAL A CA 1
ATOM 720 C C . VAL A 1 93 ? -8.695 -0.094 10.008 1 97.19 93 VAL A C 1
ATOM 722 O O . VAL A 1 93 ? -8.18 -0.047 11.133 1 97.19 93 VAL A O 1
ATOM 725 N N . GLN A 1 94 ? -8.156 -0.735 9.047 1 98 94 GLN A N 1
ATOM 726 C CA . GLN A 1 94 ? -6.734 -1.04 8.891 1 98 94 GLN A CA 1
ATOM 727 C C . GLN A 1 94 ? -6.094 -0.154 7.824 1 98 94 GLN A C 1
ATOM 729 O O . GLN A 1 94 ? -6.242 -0.408 6.629 1 98 94 GLN A O 1
ATOM 734 N N . PRO A 1 95 ? -5.43 0.875 8.289 1 97.81 95 PRO A N 1
ATOM 735 C CA . PRO A 1 95 ? -4.785 1.739 7.301 1 97.81 95 PRO A CA 1
ATOM 736 C C . PRO A 1 95 ? -3.529 1.11 6.699 1 97.81 95 PRO A C 1
ATOM 738 O O . PRO A 1 95 ? -2.725 0.517 7.418 1 97.81 95 PRO A O 1
ATOM 741 N N . VAL A 1 96 ? -3.4 1.127 5.41 1 98.62 96 VAL A N 1
ATOM 742 C CA . VAL A 1 96 ? -2.17 0.885 4.664 1 98.62 96 VAL A CA 1
ATOM 743 C C . VAL A 1 96 ? -1.602 2.209 4.16 1 98.62 96 VAL A C 1
ATOM 745 O O . VAL A 1 96 ? -2.121 2.793 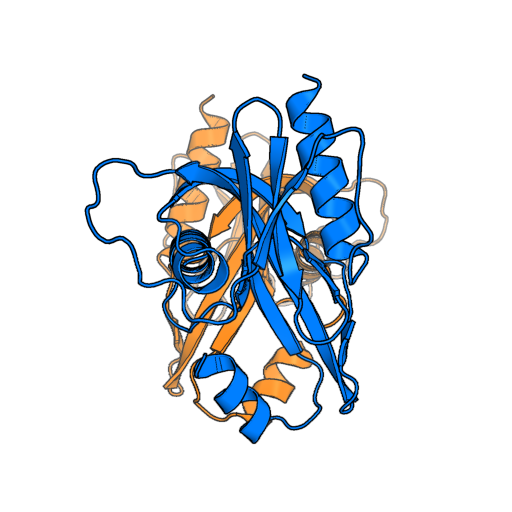3.207 1 98.62 96 VAL A O 1
ATOM 748 N N . ASN A 1 97 ? -0.56 2.641 4.785 1 98.75 97 ASN A N 1
ATOM 749 C CA . ASN A 1 97 ? -0.083 3.998 4.547 1 98.75 97 ASN A CA 1
ATOM 750 C C . ASN A 1 97 ? 1.296 4 3.893 1 98.75 97 ASN A C 1
ATOM 752 O O . ASN A 1 97 ? 2.199 3.291 4.336 1 98.75 97 ASN A O 1
ATOM 756 N N . ALA A 1 98 ? 1.47 4.703 2.789 1 98.88 98 ALA A N 1
ATOM 757 C CA . ALA A 1 98 ? 2.777 5.02 2.223 1 98.88 98 ALA A CA 1
ATOM 758 C C . ALA A 1 98 ? 3.314 6.332 2.787 1 98.88 98 ALA A C 1
ATOM 760 O O . ALA A 1 98 ? 2.734 7.398 2.562 1 98.88 98 ALA A O 1
ATOM 761 N N . PHE A 1 99 ? 4.387 6.23 3.557 1 98.88 99 PHE A N 1
ATOM 762 C CA . PHE A 1 99 ? 4.98 7.387 4.215 1 98.88 99 PHE A CA 1
ATOM 763 C C . PHE A 1 99 ? 6.211 7.867 3.459 1 98.88 99 PHE A C 1
ATOM 765 O O . PHE A 1 99 ? 7.188 7.129 3.318 1 98.88 99 PHE A O 1
ATOM 772 N N . TYR A 1 100 ? 6.203 9.156 3.023 1 98.81 100 TYR A N 1
ATOM 773 C CA . TYR A 1 100 ? 7.254 9.672 2.15 1 98.81 100 TYR A CA 1
ATOM 774 C C . TYR A 1 100 ? 8.039 10.781 2.838 1 98.81 100 TYR A C 1
ATOM 776 O O . TYR A 1 100 ? 7.48 11.562 3.604 1 98.81 100 TYR A O 1
ATOM 784 N N . LEU A 1 101 ? 9.297 10.805 2.521 1 98.75 101 LEU A N 1
ATOM 785 C CA . LEU A 1 101 ? 10.023 12.07 2.602 1 98.75 101 LEU A CA 1
ATOM 786 C C . LEU A 1 101 ? 9.664 12.977 1.428 1 98.75 101 LEU A C 1
ATOM 788 O O . LEU A 1 101 ? 9.688 12.539 0.273 1 98.75 101 LEU A O 1
ATOM 792 N N . VAL A 1 102 ? 9.281 14.211 1.762 1 98.69 102 VAL A N 1
ATOM 793 C CA . VAL A 1 102 ? 8.883 15.125 0.697 1 98.69 102 VAL A CA 1
ATOM 794 C C . VAL A 1 102 ? 9.766 16.375 0.722 1 98.69 102 VAL A C 1
ATOM 796 O O . VAL A 1 102 ? 10.445 16.641 1.719 1 98.69 102 VAL A O 1
ATOM 799 N N . GLU A 1 103 ? 9.789 17.047 -0.418 1 98.19 103 GLU A N 1
ATOM 800 C CA . GLU A 1 103 ? 10.469 18.344 -0.543 1 98.19 103 GLU A CA 1
ATOM 801 C C . GLU A 1 103 ? 9.516 19.422 -1.058 1 98.19 103 GLU A C 1
ATOM 803 O O . GLU A 1 103 ? 8.648 19.141 -1.886 1 98.19 103 GLU A O 1
ATOM 808 N N . ARG A 1 104 ? 9.695 20.609 -0.539 1 96.56 104 ARG A N 1
ATOM 809 C CA . ARG A 1 104 ? 8.891 21.734 -0.984 1 96.56 104 ARG A CA 1
ATOM 810 C C . ARG A 1 104 ? 9.156 22.047 -2.453 1 96.56 104 ARG A C 1
ATOM 812 O O . ARG A 1 104 ? 10.305 22.047 -2.898 1 96.56 104 ARG A O 1
ATOM 819 N N . VAL A 1 105 ? 8.078 22.281 -3.184 1 93.75 105 VAL A N 1
ATOM 820 C CA . VAL A 1 105 ? 8.188 22.766 -4.555 1 93.75 105 VAL A CA 1
ATOM 821 C C . VAL A 1 105 ? 8.211 24.297 -4.562 1 93.75 105 VAL A C 1
ATOM 823 O O . VAL A 1 105 ? 7.301 24.938 -4.043 1 93.75 105 VAL A O 1
ATOM 826 N N . HIS A 1 106 ? 9.258 25.031 -4.848 1 82.38 106 HIS A N 1
ATOM 827 C CA . HIS A 1 106 ? 9.398 26.484 -4.785 1 82.38 106 HIS A CA 1
ATOM 828 C C . HIS A 1 106 ? 8.695 27.156 -5.961 1 82.38 106 HIS A C 1
ATOM 830 O O . HIS A 1 106 ? 8.234 28.297 -5.848 1 82.38 106 HIS A O 1
ATOM 836 N N . ASP A 1 107 ? 8.852 26.688 -7.121 1 61.44 107 ASP A N 1
ATOM 837 C CA . ASP A 1 107 ? 8.43 27.531 -8.227 1 61.44 107 ASP A CA 1
ATOM 838 C C . ASP A 1 107 ? 6.926 27.797 -8.18 1 61.44 107 ASP A C 1
ATOM 840 O O . ASP A 1 107 ? 6.398 28.578 -8.969 1 61.44 107 ASP A O 1
ATOM 844 N N . ARG A 1 108 ? 6.168 26.891 -7.602 1 56.06 108 ARG A N 1
ATOM 845 C CA . ARG A 1 108 ? 4.781 27.016 -8.039 1 56.06 108 ARG A CA 1
ATOM 846 C C . ARG A 1 108 ? 4.043 28.078 -7.238 1 56.06 108 ARG A C 1
ATOM 848 O O . ARG A 1 108 ? 4.266 28.219 -6.035 1 56.06 108 ARG A O 1
ATOM 855 N N . GLN A 1 109 ? 3.777 29.156 -7.82 1 50.38 109 GLN A N 1
ATOM 856 C CA . GLN A 1 109 ? 2.971 30.297 -7.402 1 50.38 109 GLN A CA 1
ATOM 857 C C . GLN A 1 109 ? 1.803 29.859 -6.527 1 50.38 109 GLN A C 1
ATOM 859 O O . GLN A 1 109 ? 0.985 30.688 -6.109 1 50.38 109 GLN A O 1
ATOM 864 N N . GLN A 1 110 ? 1.414 28.594 -6.68 1 50.75 110 GLN A N 1
ATOM 865 C CA . GLN A 1 110 ? 0.053 28.5 -6.164 1 50.75 110 GLN A CA 1
ATOM 866 C C . GLN A 1 110 ? 0.051 28.344 -4.645 1 50.75 110 GLN A C 1
ATOM 868 O O . GLN A 1 110 ? 0.649 27.422 -4.105 1 50.75 110 GLN A O 1
ATOM 873 N N . THR A 1 111 ? 0.285 29.5 -3.986 1 49.47 111 THR A N 1
ATOM 874 C CA . THR A 1 111 ? 0.013 29.516 -2.553 1 49.47 111 THR A CA 1
ATOM 875 C C . THR A 1 111 ? -1.41 29.047 -2.27 1 49.47 111 THR A C 1
ATOM 877 O O . THR A 1 111 ? -2.377 29.703 -2.66 1 49.47 111 THR A O 1
ATOM 880 N N . PRO A 1 112 ? -1.505 27.781 -2.232 1 52.44 112 PRO A N 1
ATOM 881 C CA . PRO A 1 112 ? -2.898 27.531 -1.855 1 52.44 112 PRO A CA 1
ATOM 882 C C . PRO A 1 112 ? -3.32 28.297 -0.61 1 52.44 112 PRO A C 1
ATOM 884 O O . PRO A 1 112 ? -2.484 28.609 0.242 1 52.44 112 PRO A O 1
ATOM 887 N N . LYS A 1 113 ? -4.363 29.094 -0.678 1 49.81 113 LYS A N 1
ATOM 888 C CA . LYS A 1 113 ? -5.008 29.75 0.457 1 49.81 113 LYS A CA 1
ATOM 889 C C . LYS A 1 113 ? -5.172 28.781 1.63 1 49.81 113 LYS A C 1
ATOM 891 O O . LYS A 1 113 ? -5.801 27.734 1.494 1 49.81 113 LYS A O 1
ATOM 896 N N . PRO A 1 114 ? -4.137 28.812 2.566 1 50.47 114 PRO A N 1
ATOM 897 C CA . PRO A 1 114 ? -4.422 28.047 3.781 1 50.47 114 PRO A CA 1
ATOM 898 C C . PRO A 1 114 ? -5.898 28.094 4.168 1 50.47 114 PRO A C 1
ATOM 900 O O . PRO A 1 114 ? -6.562 29.109 3.998 1 50.47 114 PRO A O 1
ATOM 903 N N . SER A 1 115 ? -6.625 27.156 3.883 1 51.09 115 SER A N 1
ATOM 904 C CA . SER A 1 115 ? -7.91 27.328 4.551 1 51.09 115 SER A CA 1
ATOM 905 C C . SER A 1 115 ? -7.73 27.719 6.012 1 51.09 115 SER A C 1
ATOM 907 O O . SER A 1 115 ? -6.695 27.422 6.617 1 51.09 115 SER A O 1
ATOM 909 N N . GLU A 1 116 ? -8.531 28.578 6.523 1 51.12 116 GLU A N 1
ATOM 910 C CA . GLU A 1 116 ? -8.602 29.281 7.801 1 51.12 116 GLU A CA 1
ATOM 911 C C . GLU A 1 116 ? -8.102 28.406 8.945 1 51.12 116 GLU A C 1
ATOM 913 O O . GLU A 1 116 ? -7.598 28.922 9.945 1 51.12 116 GLU A O 1
ATOM 918 N N . THR A 1 117 ? -8.164 26.969 8.859 1 58.69 117 THR A N 1
ATOM 919 C CA . THR A 1 117 ? -8.102 26.125 10.055 1 58.69 117 THR A CA 1
ATOM 920 C C . THR A 1 117 ? -6.832 25.281 10.047 1 58.69 117 THR A C 1
ATOM 922 O O . THR A 1 117 ? -6.711 24.328 10.82 1 58.69 117 THR A O 1
ATOM 925 N N . LEU A 1 118 ? -5.773 25.719 9.273 1 66.81 118 LEU A N 1
ATOM 926 C CA . LEU A 1 118 ? -4.59 24.875 9.211 1 66.81 118 LEU A CA 1
ATOM 927 C C . LEU A 1 118 ? -3.553 25.328 10.242 1 66.81 118 LEU A C 1
ATOM 929 O O . LEU A 1 118 ? -3.117 26.484 10.234 1 66.81 118 LEU A O 1
ATOM 933 N N . THR A 1 119 ? -3.295 24.578 11.266 1 86.81 119 THR A N 1
ATOM 934 C CA . THR A 1 119 ? -2.184 24.844 12.164 1 86.81 119 THR A CA 1
ATOM 935 C C . THR A 1 119 ? -1.058 23.844 11.961 1 86.81 119 THR A C 1
ATOM 937 O O . THR A 1 119 ? -1.251 22.641 12.156 1 86.81 119 THR A O 1
ATOM 940 N N . THR A 1 120 ? 0.065 24.391 11.344 1 95.12 120 THR A N 1
ATOM 941 C CA . THR A 1 120 ? 1.265 23.578 11.227 1 95.12 120 THR A CA 1
ATOM 942 C C . THR A 1 120 ? 2.412 24.172 12.031 1 95.12 120 THR A C 1
ATOM 944 O O . THR A 1 120 ? 2.402 25.375 12.336 1 95.12 120 THR A O 1
ATOM 947 N N . LYS A 1 121 ? 3.33 23.312 12.398 1 96.19 121 LYS A N 1
ATOM 948 C CA . LYS A 1 121 ? 4.508 23.734 13.156 1 96.19 121 LYS A CA 1
ATOM 949 C C . LYS A 1 121 ? 5.695 22.812 12.875 1 96.19 121 LYS A C 1
ATOM 951 O O . LYS A 1 121 ? 5.527 21.594 12.719 1 96.19 121 LYS A O 1
ATOM 956 N N . PHE A 1 122 ? 6.871 23.422 12.82 1 97.88 122 PHE A N 1
ATOM 957 C CA . PHE A 1 122 ? 8.109 22.656 12.742 1 97.88 122 PHE A CA 1
ATOM 958 C C . PHE A 1 122 ? 8.609 22.281 14.133 1 97.88 122 PHE A C 1
ATOM 960 O O . PHE A 1 122 ? 8.695 23.141 15.016 1 97.88 122 PHE A O 1
ATOM 967 N N . PHE A 1 123 ? 8.898 21.031 14.297 1 98.06 123 PHE A N 1
ATOM 968 C CA . PHE A 1 123 ? 9.406 20.516 15.562 1 98.06 123 PHE A CA 1
ATOM 969 C C . PHE A 1 123 ? 10.852 20.047 15.422 1 98.06 123 PHE A C 1
ATOM 971 O O . PHE A 1 123 ? 11.219 19.453 14.414 1 98.06 123 PHE A O 1
ATOM 978 N N . ALA A 1 124 ? 11.664 20.312 16.453 1 98 124 ALA A N 1
ATOM 979 C CA . ALA A 1 124 ? 12.992 19.703 16.516 1 98 124 ALA A CA 1
ATOM 980 C C . ALA A 1 124 ? 12.898 18.203 16.766 1 98 124 ALA A C 1
ATOM 982 O O . ALA A 1 124 ? 12.016 17.734 17.5 1 98 124 ALA A O 1
ATOM 983 N N . PRO A 1 125 ? 13.805 17.453 16.172 1 97.62 125 PRO A N 1
ATOM 984 C CA . PRO A 1 125 ? 13.773 16 16.359 1 97.62 125 PRO A CA 1
ATOM 985 C C . PRO A 1 125 ? 13.828 15.609 17.844 1 97.62 125 PRO A C 1
ATOM 987 O O . PRO A 1 125 ? 13.406 14.508 18.203 1 97.62 125 PRO A O 1
ATOM 990 N N . THR A 1 126 ? 14.281 16.469 18.688 1 96.25 126 THR A N 1
ATOM 991 C CA . THR A 1 126 ? 14.43 16.188 20.109 1 96.25 126 THR A CA 1
ATOM 992 C C . THR A 1 126 ? 13.18 16.594 20.891 1 96.25 126 THR A C 1
ATOM 994 O O . THR A 1 126 ? 13.07 16.328 22.078 1 96.25 126 THR A O 1
ATOM 997 N N . GLU A 1 127 ? 12.227 17.188 20.266 1 95.5 127 GLU A N 1
ATOM 998 C CA . GLU A 1 127 ? 11.031 17.719 20.922 1 95.5 127 GLU A CA 1
ATOM 999 C C . GLU A 1 127 ? 9.758 17.125 20.328 1 95.5 127 GLU A C 1
ATOM 1001 O O . GLU A 1 127 ? 8.906 17.859 19.812 1 95.5 127 GLU A O 1
ATOM 1006 N N . ALA A 1 128 ? 9.633 15.891 20.484 1 95.62 128 ALA A N 1
ATOM 1007 C CA . ALA A 1 128 ? 8.453 15.211 19.953 1 95.62 128 ALA A CA 1
ATOM 1008 C C . ALA A 1 128 ? 7.18 15.711 20.625 1 95.62 128 ALA A C 1
ATOM 1010 O O . ALA A 1 128 ? 7.102 15.766 21.859 1 95.62 128 ALA A O 1
ATOM 1011 N N . PRO A 1 129 ? 6.176 16.047 19.859 1 96 129 PRO A N 1
ATOM 1012 C CA . PRO A 1 129 ? 4.879 16.344 20.469 1 96 129 PRO A CA 1
ATOM 1013 C C . PRO A 1 129 ? 4.074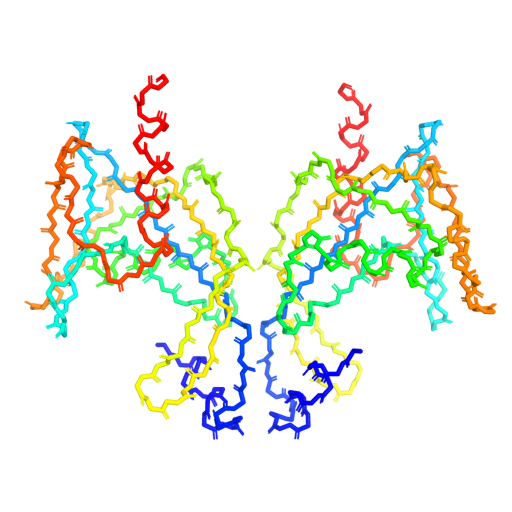 15.078 20.766 1 96 129 PRO A C 1
ATOM 1015 O O . PRO A 1 129 ? 4.562 13.961 20.547 1 96 129 PRO A O 1
ATOM 1018 N N . HIS A 1 130 ? 2.879 15.281 21.359 1 95.44 130 HIS A N 1
ATOM 1019 C CA . HIS A 1 130 ? 1.949 14.172 21.484 1 95.44 130 HIS A CA 1
ATOM 1020 C C . HIS A 1 130 ? 1.261 13.859 20.156 1 95.44 130 HIS A C 1
ATOM 1022 O O . HIS A 1 130 ? 0.717 14.766 19.516 1 95.44 130 HIS A O 1
ATOM 1028 N N . PHE A 1 131 ? 1.316 12.586 19.828 1 95.56 131 PHE A N 1
ATOM 1029 C CA . PHE A 1 131 ? 0.697 12.164 18.562 1 95.56 131 PHE A CA 1
ATOM 1030 C C . PHE A 1 131 ? -0.687 11.578 18.828 1 95.56 131 PHE A C 1
ATOM 1032 O O . PHE A 1 131 ? -0.933 10.984 19.875 1 95.56 131 PHE A O 1
ATOM 1039 N N . PHE A 1 132 ? -1.55 11.742 17.844 1 87.69 132 PHE A N 1
ATOM 1040 C CA . PHE A 1 132 ? -2.934 11.336 18.062 1 87.69 132 PHE A CA 1
ATOM 1041 C C . PHE A 1 132 ? -3.068 9.82 17.969 1 87.69 132 PHE A C 1
ATOM 1043 O O . PHE A 1 132 ? -4.055 9.25 18.453 1 87.69 132 PHE A O 1
ATOM 1050 N N . ASN A 1 133 ? -2.123 9.117 17.375 1 90.81 133 ASN A N 1
ATOM 1051 C CA . ASN A 1 133 ? -2.135 7.656 17.375 1 90.81 133 ASN A CA 1
ATOM 1052 C C . ASN A 1 133 ? -0.727 7.086 17.219 1 90.81 133 ASN A C 1
ATOM 1054 O O . ASN A 1 133 ? 0.237 7.832 17.047 1 90.81 133 ASN A O 1
ATOM 1058 N N . GLN A 1 134 ? -0.625 5.789 17.344 1 93.88 134 GLN A N 1
ATOM 1059 C CA . GLN A 1 134 ? 0.673 5.125 17.344 1 93.88 134 GLN A CA 1
ATOM 1060 C C . GLN A 1 134 ? 1.306 5.148 15.953 1 93.88 134 GLN A C 1
ATOM 1062 O O . GLN A 1 134 ? 2.531 5.172 15.82 1 93.88 134 GLN A O 1
ATOM 1067 N N . GLN A 1 135 ? 0.552 5.133 14.922 1 96.44 135 GLN A N 1
ATOM 1068 C CA . GLN A 1 135 ? 1.068 5.156 13.555 1 96.44 135 GLN A CA 1
ATOM 1069 C C . GLN A 1 135 ? 1.933 6.391 13.32 1 96.44 135 GLN A C 1
ATOM 1071 O O . GLN A 1 135 ? 3.045 6.289 12.797 1 96.44 135 GLN A O 1
ATOM 1076 N N . HIS A 1 136 ? 1.494 7.547 13.781 1 97.38 136 HIS A N 1
ATOM 1077 C CA . HIS A 1 136 ? 2.23 8.789 13.594 1 97.38 136 HIS A CA 1
ATOM 1078 C C . HIS A 1 136 ? 3.455 8.852 14.5 1 97.38 136 HIS A C 1
ATOM 1080 O O . HIS A 1 136 ? 4.48 9.422 14.133 1 97.38 136 HIS A O 1
ATOM 1086 N N . ALA A 1 137 ? 3.293 8.25 15.688 1 97.12 137 ALA A N 1
ATOM 1087 C CA . ALA A 1 137 ? 4.465 8.156 16.562 1 97.12 137 ALA A CA 1
ATOM 1088 C C . ALA A 1 137 ? 5.57 7.34 15.906 1 97.12 137 ALA A C 1
ATOM 1090 O O . ALA A 1 137 ? 6.746 7.707 15.977 1 97.12 137 ALA A O 1
ATOM 1091 N N . LYS A 1 138 ? 5.219 6.27 15.289 1 97.75 138 LYS A N 1
ATOM 1092 C CA . LYS A 1 138 ? 6.184 5.445 14.57 1 97.75 138 LYS A CA 1
ATOM 1093 C C . LYS A 1 138 ? 6.805 6.219 13.406 1 97.75 138 LYS A C 1
ATOM 1095 O O . LYS A 1 138 ? 8 6.098 13.148 1 97.75 138 LYS A O 1
ATOM 1100 N N . MET A 1 139 ? 5.992 6.953 12.703 1 98.38 139 MET A N 1
ATOM 1101 C CA . MET A 1 139 ? 6.477 7.785 11.602 1 98.38 139 MET A CA 1
ATOM 1102 C C . MET A 1 139 ? 7.527 8.773 12.094 1 98.38 139 MET A C 1
ATOM 1104 O O . MET A 1 139 ? 8.562 8.961 11.453 1 98.38 139 MET A O 1
ATOM 1108 N N . TRP A 1 140 ? 7.23 9.391 13.203 1 98.44 140 TRP A N 1
ATOM 1109 C CA . TRP A 1 140 ? 8.172 10.328 13.805 1 98.44 140 TRP A CA 1
ATOM 1110 C C . TRP A 1 140 ? 9.516 9.672 14.055 1 98.44 140 TRP A C 1
ATOM 1112 O O . TRP A 1 140 ? 10.562 10.203 13.68 1 98.44 140 TRP A O 1
ATOM 1122 N N . GLN A 1 141 ? 9.453 8.531 14.609 1 98 141 GLN A N 1
ATOM 1123 C CA . GLN A 1 141 ? 10.688 7.812 14.914 1 98 141 GLN A CA 1
ATOM 1124 C C . GLN A 1 141 ? 11.477 7.508 13.641 1 98 141 GLN A C 1
ATOM 1126 O O . GLN A 1 141 ? 12.711 7.578 13.641 1 98 141 GLN A O 1
ATOM 1131 N N . LEU A 1 142 ? 10.789 7.152 12.641 1 97.81 142 LEU A N 1
ATOM 1132 C CA . LEU A 1 142 ? 11.43 6.852 11.367 1 97.81 142 LEU A CA 1
ATOM 1133 C C . LEU A 1 142 ? 12.141 8.078 10.812 1 97.81 142 LEU A C 1
ATOM 1135 O O . LEU A 1 142 ? 13.273 7.988 10.336 1 97.81 142 LEU A O 1
ATOM 1139 N N . VAL A 1 143 ? 11.492 9.211 10.859 1 98.25 143 VAL A N 1
ATOM 1140 C CA . VAL A 1 143 ? 12.07 10.438 10.328 1 98.25 143 VAL A CA 1
ATOM 1141 C C . VAL A 1 143 ? 13.289 10.836 11.156 1 98.25 143 VAL A C 1
ATOM 1143 O O . VAL A 1 143 ? 14.344 11.18 10.602 1 98.25 143 VAL A O 1
ATOM 1146 N N . VAL A 1 144 ? 13.148 10.773 12.461 1 97.94 144 VAL A N 1
ATOM 1147 C CA . VAL A 1 144 ? 14.25 11.141 13.352 1 97.94 144 VAL A CA 1
ATOM 1148 C C . VAL A 1 144 ? 15.453 10.234 13.078 1 97.94 144 VAL A C 1
ATOM 1150 O O . VAL A 1 144 ? 16.594 10.711 13.016 1 97.94 144 VAL A O 1
ATOM 1153 N N . ALA A 1 145 ? 15.211 8.945 12.852 1 96.62 145 ALA A N 1
ATOM 1154 C CA . ALA A 1 145 ? 16.281 8 12.547 1 96.62 145 ALA A CA 1
ATOM 1155 C C . ALA A 1 145 ? 16.953 8.344 11.227 1 96.62 145 ALA A C 1
ATOM 1157 O O . ALA A 1 145 ? 18.172 8.172 11.07 1 96.62 145 ALA A O 1
ATOM 1158 N N . THR A 1 146 ? 16.172 8.75 10.305 1 93.75 146 THR A N 1
ATOM 1159 C CA . THR A 1 146 ? 16.688 9.102 8.984 1 93.75 146 THR A CA 1
ATOM 1160 C C . THR A 1 146 ? 17.562 10.344 9.055 1 93.75 146 THR A C 1
ATOM 1162 O O . THR A 1 146 ? 18.531 10.477 8.297 1 93.75 146 THR A O 1
ATOM 1165 N N . LEU A 1 147 ? 17.25 11.258 9.953 1 93.25 147 LEU A N 1
ATOM 1166 C CA . LEU A 1 147 ? 18 12.492 10.117 1 93.25 147 LEU A CA 1
ATOM 1167 C C . LEU A 1 147 ? 19.312 12.234 10.844 1 93.25 147 LEU A C 1
ATOM 1169 O O . LEU A 1 147 ? 20.281 13 10.703 1 93.25 147 LEU A O 1
ATOM 1173 N N . ALA A 1 148 ? 19.391 11.273 11.688 1 88.19 148 ALA A N 1
ATOM 1174 C CA . ALA A 1 148 ? 20.578 10.945 12.469 1 88.19 148 ALA A CA 1
ATOM 1175 C C . ALA A 1 148 ? 21.625 10.242 11.602 1 88.19 148 ALA A C 1
ATOM 1177 O O . ALA A 1 148 ? 22.781 10.117 12 1 88.19 148 ALA A O 1
ATOM 1178 N N . GLN A 1 149 ? 21.422 9.742 10.438 1 77.56 149 GLN A N 1
ATOM 1179 C CA . GLN A 1 149 ? 22.359 9.094 9.539 1 77.56 149 GLN A CA 1
ATOM 1180 C C . GLN A 1 149 ? 23.047 10.117 8.641 1 77.56 149 GLN A C 1
ATOM 1182 O O . GLN A 1 149 ? 22.516 11.195 8.391 1 77.56 149 GLN A O 1
ATOM 1187 N N . MET B 1 1 ? -10.844 -16.219 1.131 1 61.56 1 MET B N 1
ATOM 1188 C CA . MET B 1 1 ? -10.859 -14.867 0.581 1 61.56 1 MET B CA 1
ATOM 1189 C C . MET B 1 1 ? -12.188 -14.18 0.866 1 61.56 1 MET B C 1
ATOM 1191 O O . MET B 1 1 ? -12.953 -13.891 -0.056 1 61.56 1 MET B O 1
ATOM 1195 N N . ALA B 1 2 ? -12.43 -14.062 2.178 1 84.38 2 ALA B N 1
ATOM 1196 C CA . ALA B 1 2 ? -13.734 -13.664 2.697 1 84.38 2 ALA B CA 1
ATOM 1197 C C . ALA B 1 2 ? -13.883 -12.148 2.727 1 84.38 2 ALA B C 1
ATOM 1199 O O . ALA B 1 2 ? -14.953 -11.617 2.441 1 84.38 2 ALA B O 1
ATOM 1200 N N . TYR B 1 3 ? -12.891 -11.484 2.775 1 93.69 3 TYR B N 1
ATOM 1201 C CA . TYR B 1 3 ? -12.984 -10.047 2.982 1 93.69 3 TYR B CA 1
ATOM 1202 C C . TYR B 1 3 ? -13.469 -9.344 1.719 1 93.69 3 TYR B C 1
ATOM 1204 O O . TYR B 1 3 ? -14.43 -8.578 1.756 1 93.69 3 TYR B O 1
ATOM 1212 N N . ILE B 1 4 ? -12.914 -9.625 0.593 1 92.62 4 ILE B N 1
ATOM 1213 C CA . ILE B 1 4 ? -13.25 -8.961 -0.666 1 92.62 4 ILE B CA 1
ATOM 1214 C C . ILE B 1 4 ? -14.641 -9.383 -1.121 1 92.62 4 ILE B C 1
ATOM 1216 O O . ILE B 1 4 ? -15.414 -8.562 -1.613 1 92.62 4 ILE B O 1
ATOM 1220 N N . HIS B 1 5 ? -14.828 -10.688 -0.982 1 93.5 5 HIS B N 1
ATOM 1221 C CA . HIS B 1 5 ? -16.156 -11.195 -1.346 1 93.5 5 HIS B CA 1
ATOM 1222 C C . HIS B 1 5 ? -17.25 -10.492 -0.555 1 93.5 5 HIS B C 1
ATOM 1224 O O . HIS B 1 5 ? -18.234 -10.023 -1.133 1 93.5 5 HIS B O 1
ATOM 1230 N N . ASP B 1 6 ? -17.078 -10.414 0.7 1 94.56 6 ASP B N 1
ATOM 1231 C CA . ASP B 1 6 ? -18.047 -9.766 1.575 1 94.56 6 ASP B CA 1
ATOM 1232 C C . ASP B 1 6 ? -18.203 -8.281 1.224 1 94.56 6 ASP B C 1
ATOM 1234 O O . ASP B 1 6 ? -19.312 -7.754 1.216 1 94.56 6 ASP B O 1
ATOM 1238 N N . LEU B 1 7 ? -17.109 -7.664 0.941 1 95.5 7 LEU B N 1
ATOM 1239 C CA . LEU B 1 7 ? -17.141 -6.254 0.569 1 95.5 7 LEU B CA 1
ATOM 1240 C C . LEU B 1 7 ? -17.922 -6.047 -0.722 1 95.5 7 LEU B C 1
ATOM 1242 O O . LEU B 1 7 ? -18.766 -5.16 -0.798 1 95.5 7 LEU B O 1
ATOM 1246 N N . ARG B 1 8 ? -17.688 -6.863 -1.68 1 95.81 8 ARG B N 1
ATOM 1247 C CA . ARG B 1 8 ? -18.344 -6.746 -2.977 1 95.81 8 ARG B CA 1
ATOM 1248 C C . ARG B 1 8 ? -19.859 -6.961 -2.852 1 95.81 8 ARG B C 1
ATOM 1250 O O . ARG B 1 8 ? -20.641 -6.312 -3.545 1 95.81 8 ARG B O 1
ATOM 1257 N N . GLN B 1 9 ? -20.234 -7.844 -1.998 1 95.5 9 GLN B N 1
ATOM 1258 C CA . GLN B 1 9 ? -21.656 -8.078 -1.765 1 95.5 9 GLN B CA 1
ATOM 1259 C C . GLN B 1 9 ? -22.344 -6.805 -1.277 1 95.5 9 GLN B C 1
ATOM 1261 O O . GLN B 1 9 ? -23.516 -6.566 -1.595 1 95.5 9 GLN B O 1
ATOM 1266 N N . LYS B 1 10 ? -21.641 -5.965 -0.667 1 96 10 LYS B N 1
ATOM 1267 C CA . LYS B 1 10 ? -22.219 -4.77 -0.069 1 96 10 LYS B CA 1
ATOM 1268 C C . LYS B 1 10 ? -22.109 -3.576 -1.016 1 96 10 LYS B C 1
ATOM 1270 O O . LYS B 1 10 ? -23.031 -2.756 -1.091 1 96 10 LYS B O 1
ATOM 1275 N N . VAL B 1 11 ? -21.062 -3.512 -1.842 1 96.62 11 VAL B N 1
ATOM 1276 C CA . VAL B 1 11 ? -20.812 -2.275 -2.572 1 96.62 11 VAL B CA 1
ATOM 1277 C C . VAL B 1 11 ? -21.219 -2.443 -4.035 1 96.62 11 VAL B C 1
ATOM 1279 O O . VAL B 1 11 ? -21.203 -1.479 -4.801 1 96.62 11 VAL B O 1
ATOM 1282 N N . GLY B 1 12 ? -21.578 -3.652 -4.398 1 95.38 12 GLY B N 1
ATOM 1283 C CA . GLY B 1 12 ? -21.875 -3.918 -5.797 1 95.38 12 GLY B CA 1
ATOM 1284 C C . GLY B 1 12 ? -20.688 -3.684 -6.719 1 95.38 12 GLY B C 1
ATOM 1285 O O . GLY B 1 12 ? -19.594 -4.184 -6.469 1 95.38 12 GLY B O 1
ATOM 1286 N N . HIS B 1 13 ? -20.969 -2.902 -7.773 1 95.38 13 HIS B N 1
ATOM 1287 C CA . HIS B 1 13 ? -19.938 -2.709 -8.789 1 95.38 13 HIS B CA 1
ATOM 1288 C C . HIS B 1 13 ? -19.172 -1.41 -8.555 1 95.38 13 HIS B C 1
ATOM 1290 O O . HIS B 1 13 ? -18.422 -0.959 -9.43 1 95.38 13 HIS B O 1
ATOM 1296 N N . THR B 1 14 ? -19.328 -0.776 -7.395 1 95.62 14 THR B N 1
ATOM 1297 C CA . THR B 1 14 ? -18.562 0.414 -7.055 1 95.62 14 THR B CA 1
ATOM 1298 C C . THR B 1 14 ? -17.062 0.146 -7.191 1 95.62 14 THR B C 1
ATOM 1300 O O . THR B 1 14 ? -16.562 -0.895 -6.75 1 95.62 14 THR B O 1
ATOM 1303 N N . PRO B 1 15 ? -16.344 1.069 -7.852 1 97.19 15 PRO B N 1
ATOM 1304 C CA . PRO B 1 15 ? -14.891 0.879 -7.949 1 97.19 15 PRO B CA 1
ATOM 1305 C C . PRO B 1 15 ? -14.219 0.798 -6.586 1 97.19 15 PRO B C 1
ATOM 1307 O O . PRO B 1 15 ? -14.586 1.534 -5.664 1 97.19 15 PRO B O 1
ATOM 1310 N N . LEU B 1 16 ? -13.258 -0.147 -6.473 1 97.75 16 LEU B N 1
ATOM 1311 C CA . LEU B 1 16 ? -12.578 -0.354 -5.195 1 97.75 16 LEU B CA 1
ATOM 1312 C C . LEU B 1 16 ? -11.07 -0.208 -5.355 1 97.75 16 LEU B C 1
ATOM 1314 O O . LEU B 1 16 ? -10.492 -0.665 -6.348 1 97.75 16 LEU B O 1
ATOM 1318 N N . ILE B 1 17 ? -10.391 0.463 -4.441 1 98.31 17 ILE B N 1
ATOM 1319 C CA . ILE B 1 17 ? -8.961 0.287 -4.211 1 98.31 17 ILE B CA 1
ATOM 1320 C C . ILE B 1 17 ? -8.727 -0.971 -3.377 1 98.31 17 ILE B C 1
ATOM 1322 O O . ILE B 1 17 ? -9.219 -1.082 -2.254 1 98.31 17 ILE B O 1
ATOM 1326 N N . MET B 1 18 ? -7.992 -1.917 -3.932 1 97.94 18 MET B N 1
ATOM 1327 C CA . MET B 1 18 ? -7.797 -3.189 -3.244 1 97.94 18 MET B CA 1
ATOM 1328 C C . MET B 1 18 ? -6.312 -3.451 -3 1 97.94 18 MET B C 1
ATOM 1330 O O . MET B 1 18 ? -5.496 -3.312 -3.91 1 97.94 18 MET B O 1
ATOM 1334 N N . THR B 1 19 ? -5.988 -3.83 -1.779 1 98.62 19 THR B N 1
ATOM 1335 C CA . THR B 1 19 ? -4.609 -4.117 -1.408 1 98.62 19 THR B CA 1
ATOM 1336 C C . THR B 1 19 ? -4.277 -5.59 -1.654 1 98.62 19 THR B C 1
ATOM 1338 O O . THR B 1 19 ? -5.09 -6.469 -1.37 1 98.62 19 THR B O 1
ATOM 1341 N N . SER B 1 20 ? -3.139 -5.832 -2.238 1 98.38 20 SER B N 1
ATOM 1342 C CA . SER B 1 20 ? -2.68 -7.184 -2.551 1 98.38 20 SER B CA 1
ATOM 1343 C C . SER B 1 20 ? -1.174 -7.312 -2.352 1 98.38 20 SER B C 1
ATOM 1345 O O . SER B 1 20 ? -0.473 -6.312 -2.189 1 98.38 20 SER B O 1
ATOM 1347 N N . ALA B 1 21 ? -0.682 -8.508 -2.266 1 98.75 21 ALA B N 1
ATOM 1348 C CA . ALA B 1 21 ? 0.746 -8.812 -2.217 1 98.75 21 ALA B CA 1
ATOM 1349 C C . ALA B 1 21 ? 1.089 -9.977 -3.135 1 98.75 21 ALA B C 1
ATOM 1351 O O . ALA B 1 21 ? 0.278 -10.891 -3.322 1 98.75 21 ALA B O 1
ATOM 1352 N N . SER B 1 22 ? 2.203 -9.914 -3.736 1 98.5 22 SER B N 1
ATOM 1353 C CA . SER B 1 22 ? 2.738 -10.961 -4.602 1 98.5 22 SER B CA 1
ATOM 1354 C C . SER B 1 22 ? 4.223 -11.188 -4.344 1 98.5 22 SER B C 1
ATOM 1356 O O . SER B 1 22 ? 4.883 -10.359 -3.713 1 98.5 22 SER B O 1
ATOM 1358 N N . GLY B 1 23 ? 4.719 -12.273 -4.836 1 98.69 23 GLY B N 1
ATOM 1359 C CA . GLY B 1 23 ? 6.105 -12.602 -4.562 1 98.69 23 GLY B CA 1
ATOM 1360 C C . GLY B 1 23 ? 6.828 -13.188 -5.766 1 98.69 23 GLY B C 1
ATOM 1361 O O . GLY B 1 23 ? 6.219 -13.875 -6.586 1 98.69 23 GLY B O 1
ATOM 1362 N N . ALA B 1 24 ? 8.039 -12.969 -5.812 1 98.81 24 ALA B N 1
ATOM 1363 C CA . ALA B 1 24 ? 8.953 -13.578 -6.781 1 98.81 24 ALA B CA 1
ATOM 1364 C C . ALA B 1 24 ? 9.914 -14.539 -6.094 1 98.81 24 ALA B C 1
ATOM 1366 O O . ALA B 1 24 ? 10.703 -14.133 -5.234 1 98.81 24 ALA B O 1
ATOM 1367 N N . LEU B 1 25 ? 9.828 -15.734 -6.395 1 98.44 25 LEU B N 1
ATOM 1368 C CA . LEU B 1 25 ? 10.781 -16.75 -5.98 1 98.44 25 LEU B CA 1
ATOM 1369 C C . LEU B 1 25 ? 11.773 -17.047 -7.098 1 98.44 25 LEU B C 1
ATOM 1371 O O . LEU B 1 25 ? 11.383 -17.484 -8.18 1 98.44 25 LEU B O 1
ATOM 1375 N N . VAL B 1 26 ? 13.031 -16.812 -6.82 1 98.44 26 VAL B N 1
ATOM 1376 C CA . VAL B 1 26 ? 14.094 -17.062 -7.785 1 98.44 26 VAL B CA 1
ATOM 1377 C C . VAL B 1 26 ? 14.992 -18.188 -7.289 1 98.44 26 VAL B C 1
ATOM 1379 O O . VAL B 1 26 ? 15.547 -18.109 -6.188 1 98.44 26 VAL B O 1
ATOM 1382 N N . GLU B 1 27 ? 15.07 -19.141 -8.062 1 97.25 27 GLU B N 1
ATOM 1383 C CA . GLU B 1 27 ? 15.945 -20.281 -7.773 1 97.25 27 GLU B CA 1
ATOM 1384 C C . GLU B 1 27 ? 16.734 -20.703 -9.016 1 97.25 27 GLU B C 1
ATOM 1386 O O . GLU B 1 27 ? 16.156 -20.922 -10.078 1 97.25 27 GLU B O 1
ATOM 1391 N N . ASP B 1 28 ? 18.094 -20.797 -8.836 1 96.44 28 ASP B N 1
ATOM 1392 C CA . ASP B 1 28 ? 18.984 -21.188 -9.922 1 96.44 28 ASP B CA 1
ATOM 1393 C C . ASP B 1 28 ? 18.812 -20.266 -11.125 1 96.44 28 ASP B C 1
ATOM 1395 O O . ASP B 1 28 ? 18.75 -20.719 -12.266 1 96.44 28 ASP B O 1
ATOM 1399 N N . GLY B 1 29 ? 18.562 -19.031 -10.789 1 96.44 29 GLY B N 1
ATOM 1400 C CA . GLY B 1 29 ? 18.469 -18 -11.82 1 96.44 29 GLY B CA 1
ATOM 1401 C C . GLY B 1 29 ? 17.141 -18.031 -12.562 1 96.44 29 GLY B C 1
ATOM 1402 O O . GLY B 1 29 ? 16.969 -17.312 -13.539 1 96.44 29 GLY B O 1
ATOM 1403 N N . ARG B 1 30 ? 16.234 -18.828 -12.109 1 98.12 30 ARG B N 1
ATOM 1404 C CA . ARG B 1 30 ? 14.922 -18.922 -12.75 1 98.12 30 ARG B CA 1
ATOM 1405 C C . ARG B 1 30 ? 13.82 -18.391 -11.844 1 98.12 30 ARG B C 1
ATOM 1407 O O . ARG B 1 30 ? 13.977 -18.359 -10.617 1 98.12 30 ARG B O 1
ATOM 1414 N N . ILE B 1 31 ? 12.75 -17.938 -12.43 1 98.56 31 ILE B N 1
ATOM 1415 C CA . ILE B 1 31 ? 11.688 -17.219 -11.719 1 98.56 31 ILE B CA 1
ATOM 1416 C C . ILE B 1 31 ? 10.414 -18.062 -11.727 1 98.56 31 ILE B C 1
ATOM 1418 O O . ILE B 1 31 ? 9.93 -18.453 -12.789 1 98.56 31 ILE B O 1
ATOM 1422 N N . LEU B 1 32 ? 9.836 -18.312 -10.562 1 98.06 32 LEU B N 1
ATOM 1423 C CA . LEU B 1 32 ? 8.641 -19.141 -10.453 1 98.06 32 LEU B CA 1
ATOM 1424 C C . LEU B 1 32 ? 7.391 -18.328 -10.797 1 98.06 32 LEU B C 1
ATOM 1426 O O . LEU B 1 32 ? 7.203 -17.219 -10.289 1 98.06 32 LEU B O 1
ATOM 1430 N N . LEU B 1 33 ? 6.598 -18.875 -11.68 1 97.69 33 LEU B N 1
ATOM 1431 C CA . LEU B 1 33 ? 5.293 -18.312 -11.992 1 97.69 33 LEU B CA 1
ATOM 1432 C C . LEU B 1 33 ? 4.191 -19.344 -11.828 1 97.69 33 LEU B C 1
ATOM 1434 O O . LEU B 1 33 ? 4.465 -20.547 -11.789 1 97.69 33 LEU B O 1
ATOM 1438 N N . GLN B 1 34 ? 3.014 -18.859 -11.633 1 95.5 34 GLN B N 1
ATOM 1439 C CA . GLN B 1 34 ? 1.813 -19.672 -11.547 1 95.5 34 GLN B CA 1
ATOM 1440 C C . GLN B 1 34 ? 0.932 -19.5 -12.781 1 95.5 34 GLN B C 1
ATOM 1442 O O . GLN B 1 34 ? 0.769 -18.375 -13.273 1 95.5 34 GLN B O 1
ATOM 1447 N N . GLU B 1 35 ? 0.413 -20.641 -13.258 1 93.81 35 GLU B N 1
ATOM 1448 C CA . GLU B 1 35 ? -0.488 -20.609 -14.406 1 93.81 35 GLU B CA 1
ATOM 1449 C C . GLU B 1 35 ? -1.927 -20.344 -13.969 1 93.81 35 GLU B C 1
ATOM 1451 O O . GLU B 1 35 ? -2.428 -21 -13.047 1 93.81 35 GLU B O 1
ATOM 1456 N N . ARG B 1 36 ? -2.521 -19.406 -14.625 1 87.06 36 ARG B N 1
ATOM 1457 C CA . ARG B 1 36 ? -3.945 -19.203 -14.383 1 87.06 36 ARG B CA 1
ATOM 1458 C C . ARG B 1 36 ? -4.785 -20.25 -15.109 1 87.06 36 ARG B C 1
ATOM 1460 O O . ARG B 1 36 ? -4.621 -20.453 -16.312 1 87.06 36 ARG B O 1
ATOM 1467 N N . ALA B 1 37 ? -5.766 -20.766 -14.43 1 78.88 37 ALA B N 1
ATOM 1468 C CA . ALA B 1 37 ? -6.578 -21.859 -14.961 1 78.88 37 ALA B CA 1
ATOM 1469 C C . ALA B 1 37 ? -7.559 -21.344 -16.016 1 78.88 37 ALA B C 1
ATOM 1471 O O . ALA B 1 37 ? -7.914 -22.078 -16.938 1 78.88 37 ALA B O 1
ATOM 1472 N N . ASP B 1 38 ? -7.973 -20.141 -15.914 1 78.44 38 ASP B N 1
ATOM 1473 C CA . ASP B 1 38 ? -9.039 -19.609 -16.766 1 78.44 38 ASP B CA 1
ATOM 1474 C C . ASP B 1 38 ? -8.492 -19.141 -18.109 1 78.44 38 ASP B C 1
ATOM 1476 O O . ASP B 1 38 ? -9.141 -19.312 -19.141 1 78.44 38 ASP B O 1
ATOM 1480 N N . THR B 1 39 ? -7.277 -18.609 -18.219 1 81.62 39 THR B N 1
ATOM 1481 C CA . THR B 1 39 ? -6.766 -18 -19.438 1 81.62 39 THR B CA 1
ATOM 1482 C C . THR B 1 39 ? -5.543 -18.766 -19.938 1 81.62 39 THR B C 1
ATOM 1484 O O . THR B 1 39 ? -5.156 -18.625 -21.109 1 81.62 39 THR B O 1
ATOM 1487 N N . GLY B 1 40 ? -4.926 -19.5 -19.047 1 85.56 40 GLY B N 1
ATOM 1488 C CA . GLY B 1 40 ? -3.668 -20.141 -19.391 1 85.56 40 GLY B CA 1
ATOM 1489 C C . GLY B 1 40 ? -2.479 -19.203 -19.344 1 85.56 40 GLY B C 1
ATOM 1490 O O . GLY B 1 40 ? -1.361 -19.594 -19.703 1 85.56 40 GLY B O 1
ATOM 1491 N N . ASP B 1 41 ? -2.734 -18 -18.969 1 93.56 41 ASP B N 1
ATOM 1492 C CA . ASP B 1 41 ? -1.67 -17.016 -18.812 1 93.56 41 ASP B CA 1
ATOM 1493 C C . ASP B 1 41 ? -0.954 -17.188 -17.484 1 93.56 41 ASP B C 1
ATOM 1495 O O . ASP B 1 41 ? -1.38 -17.984 -16.641 1 93.56 41 ASP B O 1
ATOM 1499 N N . TRP B 1 42 ? 0.175 -16.453 -17.422 1 96.12 42 TRP B N 1
ATOM 1500 C CA . TRP B 1 42 ? 1.015 -16.656 -16.234 1 96.12 42 TRP B CA 1
ATOM 1501 C C . TRP B 1 42 ? 1.06 -15.398 -15.383 1 96.12 42 TRP B C 1
ATOM 1503 O O . TRP B 1 42 ? 0.825 -14.297 -15.875 1 96.12 42 TRP B O 1
ATOM 1513 N N . GLY B 1 43 ? 1.313 -15.633 -14.125 1 96.88 43 GLY B N 1
ATOM 1514 C CA . GLY B 1 43 ? 1.511 -14.531 -13.188 1 96.88 43 GLY B CA 1
ATOM 1515 C C . GLY B 1 43 ? 2.271 -14.945 -11.938 1 96.88 43 GLY B C 1
ATOM 1516 O O . GLY B 1 43 ? 2.537 -16.125 -11.734 1 96.88 43 GLY B O 1
ATOM 1517 N N . PHE B 1 44 ? 2.652 -13.977 -11.172 1 98 44 PHE B N 1
ATOM 1518 C CA . PHE B 1 44 ? 3.307 -14.242 -9.898 1 98 44 PHE B CA 1
ATOM 1519 C C . PHE B 1 44 ? 2.297 -14.703 -8.852 1 98 44 PHE B C 1
ATOM 1521 O O . PHE B 1 44 ? 1.178 -14.195 -8.797 1 98 44 PHE B O 1
ATOM 1528 N N . PRO B 1 45 ? 2.676 -15.719 -8.055 1 97 45 PRO B N 1
ATOM 1529 C CA . PRO B 1 45 ? 1.791 -16.047 -6.934 1 97 45 PRO B CA 1
ATOM 1530 C C . PRO B 1 45 ? 1.494 -14.836 -6.051 1 97 45 PRO B C 1
ATOM 1532 O O . PRO B 1 45 ? 2.391 -14.031 -5.777 1 97 45 PRO B O 1
ATOM 1535 N N . GLY B 1 46 ? 0.348 -14.656 -5.648 1 96.75 46 GLY B N 1
ATOM 1536 C CA . GLY B 1 46 ? -0.104 -13.531 -4.848 1 96.75 46 GLY B CA 1
ATOM 1537 C C . GLY B 1 46 ? -1.614 -13.406 -4.789 1 96.75 46 GLY B C 1
ATOM 1538 O O . GLY B 1 46 ? -2.332 -14.242 -5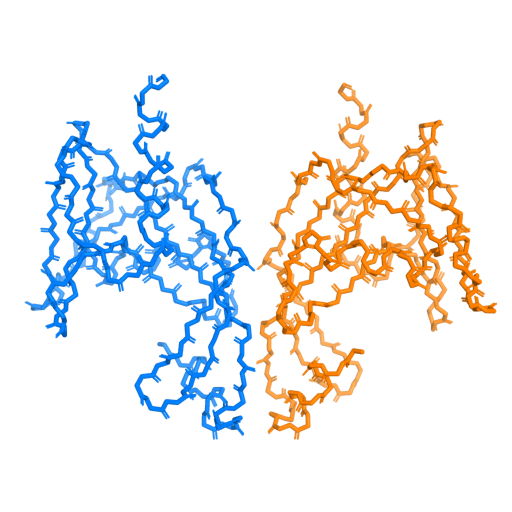.344 1 96.75 46 GLY B O 1
ATOM 1539 N N . GLY B 1 47 ? -2.084 -12.406 -4.125 1 96.81 47 GLY B N 1
ATOM 1540 C CA . GLY B 1 47 ? -3.516 -12.203 -3.965 1 96.81 47 GLY B CA 1
ATOM 1541 C C . GLY B 1 47 ? -3.857 -11.039 -3.053 1 96.81 47 GLY B C 1
ATOM 1542 O O . GLY B 1 47 ? -2.969 -10.305 -2.615 1 96.81 47 GLY B O 1
ATOM 1543 N N . TYR B 1 48 ? -5.105 -10.914 -2.834 1 97.44 48 TYR B N 1
ATOM 1544 C CA . TYR B 1 48 ? -5.594 -9.773 -2.062 1 97.44 48 TYR B CA 1
ATOM 1545 C C . TYR B 1 48 ? -5.395 -10 -0.57 1 97.44 48 TYR B C 1
ATOM 1547 O O . TYR B 1 48 ? -5.379 -11.148 -0.105 1 97.44 48 TYR B O 1
ATOM 1555 N N . MET B 1 49 ? -5.266 -8.906 0.129 1 98.25 49 MET B N 1
ATOM 1556 C CA . MET B 1 49 ? -5.168 -8.93 1.586 1 98.25 49 MET B CA 1
ATOM 1557 C C . MET B 1 49 ? -6.508 -9.305 2.215 1 98.25 49 MET B C 1
ATOM 1559 O O . MET B 1 49 ? -7.562 -8.875 1.745 1 98.25 49 MET B O 1
ATOM 1563 N N . GLU B 1 50 ? -6.453 -10.102 3.264 1 97.62 50 GLU B N 1
ATOM 1564 C CA . GLU B 1 50 ? -7.555 -10.227 4.211 1 97.62 50 GLU B CA 1
ATOM 1565 C C . GLU B 1 50 ? -7.445 -9.188 5.324 1 97.62 50 GLU B C 1
ATOM 1567 O O . GLU B 1 50 ? -6.344 -8.75 5.668 1 97.62 50 GLU B O 1
ATOM 1572 N N . TYR B 1 51 ? -8.617 -8.797 5.773 1 97.88 51 TYR B N 1
ATOM 1573 C CA . TYR B 1 51 ? -8.57 -7.871 6.895 1 97.88 51 TYR B CA 1
ATOM 1574 C C . TYR B 1 51 ? -7.762 -8.445 8.047 1 97.88 51 TYR B C 1
ATOM 1576 O O . TYR B 1 51 ? -7.977 -9.594 8.453 1 97.88 51 TYR B O 1
ATOM 1584 N N . GLY B 1 52 ? -6.812 -7.715 8.57 1 97.75 52 GLY B N 1
ATOM 1585 C CA . GLY B 1 52 ? -5.953 -8.172 9.656 1 97.75 52 GLY B CA 1
ATOM 1586 C C . GLY B 1 52 ? -4.582 -8.609 9.18 1 97.75 52 GLY B C 1
ATOM 1587 O O . GLY B 1 52 ? -3.633 -8.664 9.961 1 97.75 52 GLY B O 1
ATOM 1588 N N . ASP B 1 53 ? -4.422 -8.922 7.895 1 97.94 53 ASP B N 1
ATOM 1589 C CA . ASP B 1 53 ? -3.141 -9.352 7.344 1 97.94 53 ASP B CA 1
ATOM 1590 C C . ASP B 1 53 ? -2.256 -8.156 7.008 1 97.94 53 ASP B C 1
ATOM 1592 O O . ASP B 1 53 ? -2.746 -7.133 6.523 1 97.94 53 ASP B O 1
ATOM 1596 N N . THR B 1 54 ? -0.965 -8.328 7.25 1 98.75 54 THR B N 1
ATOM 1597 C CA . THR B 1 54 ? 0.015 -7.449 6.621 1 98.75 54 THR B CA 1
ATOM 1598 C C . THR B 1 54 ? 0.306 -7.898 5.195 1 98.75 54 THR B C 1
ATOM 1600 O O . THR B 1 54 ? -0.113 -8.984 4.781 1 98.75 54 THR B O 1
ATOM 1603 N N . PHE B 1 55 ? 0.968 -7.031 4.43 1 98.88 55 PHE B N 1
ATOM 1604 C CA . PHE B 1 55 ? 1.414 -7.438 3.102 1 98.88 55 PHE B CA 1
ATOM 1605 C C . PHE B 1 55 ? 2.279 -8.688 3.18 1 98.88 55 PHE B C 1
ATOM 1607 O O . PHE B 1 55 ? 2.109 -9.617 2.389 1 98.88 55 PHE B O 1
ATOM 1614 N N . LYS B 1 56 ? 3.182 -8.734 4.141 1 98.81 56 LYS B N 1
ATOM 1615 C CA . LYS B 1 56 ? 4.082 -9.875 4.301 1 98.81 56 LYS B CA 1
ATOM 1616 C C . LYS B 1 56 ? 3.307 -11.148 4.625 1 98.81 56 LYS B C 1
ATOM 1618 O O . LYS B 1 56 ? 3.555 -12.195 4.031 1 98.81 56 LYS B O 1
ATOM 1623 N N . GLN B 1 57 ? 2.383 -11.047 5.531 1 98.56 57 GLN B N 1
ATOM 1624 C CA . GLN B 1 57 ? 1.562 -12.203 5.867 1 98.56 57 GLN B CA 1
ATOM 1625 C C . GLN B 1 57 ? 0.739 -12.664 4.668 1 98.56 57 GLN B C 1
ATOM 1627 O O . GLN B 1 57 ? 0.542 -13.859 4.465 1 98.56 57 GLN B O 1
ATOM 1632 N N . THR B 1 58 ? 0.253 -11.734 3.889 1 98.5 58 THR B N 1
ATOM 1633 C CA . THR B 1 58 ? -0.557 -12.031 2.711 1 98.5 58 THR B CA 1
ATOM 1634 C C . THR B 1 58 ? 0.251 -12.82 1.684 1 98.5 58 THR B C 1
ATOM 1636 O O . THR B 1 58 ? -0.201 -13.859 1.193 1 98.5 58 THR B O 1
ATOM 1639 N N . VAL B 1 59 ? 1.486 -12.336 1.389 1 98.38 59 VAL B N 1
ATOM 1640 C CA . VAL B 1 59 ? 2.268 -13.008 0.356 1 98.38 59 VAL B CA 1
ATOM 1641 C C . VAL B 1 59 ? 2.652 -14.414 0.826 1 98.38 59 VAL B C 1
ATOM 1643 O O . VAL B 1 59 ? 2.695 -15.352 0.027 1 98.38 59 VAL B O 1
ATOM 1646 N N . VAL B 1 60 ? 2.895 -14.594 2.113 1 98 60 VAL B N 1
ATOM 1647 C CA . VAL B 1 60 ? 3.221 -15.898 2.672 1 98 60 VAL B CA 1
ATOM 1648 C C . VAL B 1 60 ? 2.027 -16.844 2.52 1 98 60 VAL B C 1
ATOM 1650 O O . VAL B 1 60 ? 2.172 -17.969 2.033 1 98 60 VAL B O 1
ATOM 1653 N N . ARG B 1 61 ? 0.844 -16.406 2.896 1 96.5 61 ARG B N 1
ATOM 1654 C CA . ARG B 1 61 ? -0.369 -17.203 2.795 1 96.5 61 ARG B CA 1
ATOM 1655 C C . ARG B 1 61 ? -0.685 -17.531 1.342 1 96.5 61 ARG B C 1
ATOM 1657 O O . ARG B 1 61 ? -0.919 -18.703 1.005 1 96.5 61 ARG B O 1
ATOM 1664 N N . GLU B 1 62 ? -0.603 -16.531 0.479 1 95.88 62 GLU B N 1
ATOM 1665 C CA . GLU B 1 62 ? -0.972 -16.703 -0.922 1 95.88 62 GLU B CA 1
ATOM 1666 C C . GLU B 1 62 ? 0.01 -17.625 -1.641 1 95.88 62 GLU B C 1
ATOM 1668 O O . GLU B 1 62 ? -0.378 -18.375 -2.537 1 95.88 62 GLU B O 1
ATOM 1673 N N . PHE B 1 63 ? 1.275 -17.562 -1.299 1 95.81 63 PHE B N 1
ATOM 1674 C CA . PHE B 1 63 ? 2.266 -18.422 -1.928 1 95.81 63 PHE B CA 1
ATOM 1675 C C . PHE B 1 63 ? 2.01 -19.875 -1.577 1 95.81 63 PHE B C 1
ATOM 1677 O O . PHE B 1 63 ? 2.148 -20.766 -2.428 1 95.81 63 PHE B O 1
ATOM 1684 N N . LEU B 1 64 ? 1.69 -20.062 -0.338 1 94.31 64 LEU B N 1
ATOM 1685 C CA . LEU B 1 64 ? 1.346 -21.406 0.083 1 94.31 64 LEU B CA 1
ATOM 1686 C C . LEU B 1 64 ? 0.098 -21.906 -0.642 1 94.31 64 LEU B C 1
ATOM 1688 O O . LEU B 1 64 ? 0.065 -23.031 -1.128 1 94.31 64 LEU B O 1
ATOM 1692 N N . GLU B 1 65 ? -0.877 -21.141 -0.808 1 91.62 65 GLU B N 1
ATOM 1693 C CA . GLU B 1 65 ? -2.133 -21.484 -1.466 1 91.62 65 GLU B CA 1
ATOM 1694 C C . GLU B 1 65 ? -1.935 -21.688 -2.967 1 91.62 65 GLU B C 1
ATOM 1696 O O . GLU B 1 65 ? -2.424 -22.656 -3.545 1 91.62 65 GLU B O 1
ATOM 1701 N N . ASP B 1 66 ? -1.19 -20.766 -3.611 1 92.38 66 ASP B N 1
ATOM 1702 C CA . ASP B 1 66 ? -1.084 -20.703 -5.066 1 92.38 66 ASP B CA 1
ATOM 1703 C C . ASP B 1 66 ? -0 -21.656 -5.578 1 92.38 66 ASP B C 1
ATOM 1705 O O . ASP B 1 66 ? -0.087 -22.156 -6.703 1 92.38 66 ASP B O 1
ATOM 1709 N N . ALA B 1 67 ? 1.064 -21.891 -4.797 1 93 67 ALA B N 1
ATOM 1710 C CA . ALA B 1 67 ? 2.225 -22.625 -5.293 1 93 67 ALA B CA 1
ATOM 1711 C C . ALA B 1 67 ? 2.557 -23.812 -4.387 1 93 67 ALA B C 1
ATOM 1713 O O . ALA B 1 67 ? 3.377 -24.656 -4.742 1 93 67 ALA B O 1
ATOM 1714 N N . GLY B 1 68 ? 1.905 -23.859 -3.234 1 92.12 68 GLY B N 1
ATOM 1715 C CA . GLY B 1 68 ? 2.223 -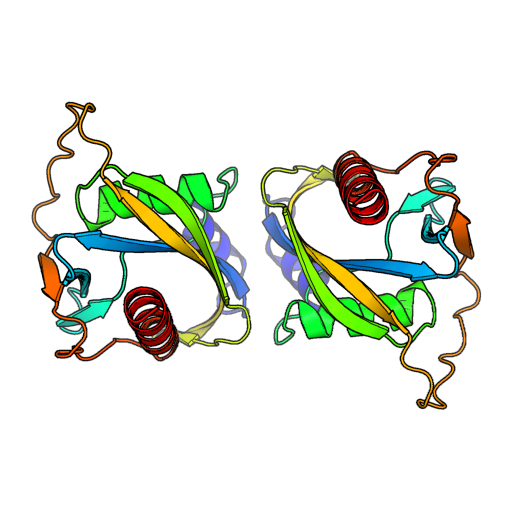24.906 -2.279 1 92.12 68 GLY B CA 1
ATOM 1716 C C . GLY B 1 68 ? 3.613 -24.781 -1.688 1 92.12 68 GLY B C 1
ATOM 1717 O O . GLY B 1 68 ? 4.238 -25.781 -1.327 1 92.12 68 GLY B O 1
ATOM 1718 N N . ILE B 1 69 ? 4.125 -23.578 -1.678 1 93.88 69 ILE B N 1
ATOM 1719 C CA . ILE B 1 69 ? 5.488 -23.344 -1.221 1 93.88 69 ILE B CA 1
ATOM 1720 C C . ILE B 1 69 ? 5.477 -22.391 -0.031 1 93.88 69 ILE B C 1
ATOM 1722 O O . ILE B 1 69 ? 4.863 -21.312 -0.093 1 93.88 69 ILE B O 1
ATOM 1726 N N . ALA B 1 70 ? 6.094 -22.766 1.028 1 96.25 70 ALA B N 1
ATOM 1727 C CA . ALA B 1 70 ? 6.309 -21.859 2.146 1 96.25 70 ALA B CA 1
ATOM 1728 C C . ALA B 1 70 ? 7.461 -20.906 1.856 1 96.25 70 ALA B C 1
ATOM 1730 O O . ALA B 1 70 ? 8.547 -21.328 1.468 1 96.25 70 ALA B O 1
ATOM 1731 N N . VAL B 1 71 ? 7.184 -19.609 2.072 1 97.88 71 VAL B N 1
ATOM 1732 C CA . VAL B 1 71 ? 8.219 -18.625 1.743 1 97.88 71 VAL B CA 1
ATOM 1733 C C . VAL B 1 71 ? 8.328 -17.594 2.863 1 97.88 71 VAL B C 1
ATOM 1735 O O . VAL B 1 71 ? 7.473 -17.531 3.744 1 97.88 71 VAL B O 1
ATOM 1738 N N . THR B 1 72 ? 9.422 -16.859 2.871 1 98.25 72 THR B N 1
ATOM 1739 C CA . THR B 1 72 ? 9.617 -15.648 3.658 1 98.25 72 THR B CA 1
ATOM 1740 C C . THR B 1 72 ? 9.922 -14.453 2.752 1 98.25 72 THR B C 1
ATOM 1742 O O . THR B 1 72 ? 10.758 -14.555 1.853 1 98.25 72 THR B O 1
ATOM 1745 N N . PRO B 1 73 ? 9.141 -13.375 2.898 1 98.62 73 PRO B N 1
ATOM 1746 C CA . PRO B 1 73 ? 9.516 -12.172 2.152 1 98.62 73 PRO B CA 1
ATOM 1747 C C . PRO B 1 73 ? 10.844 -11.578 2.621 1 98.62 73 PRO B C 1
ATOM 1749 O O . PRO B 1 73 ? 11.047 -11.375 3.822 1 98.62 73 PRO B O 1
ATOM 1752 N N . VAL B 1 74 ? 11.711 -11.203 1.721 1 97.94 74 VAL B N 1
ATOM 1753 C CA . VAL B 1 74 ? 13.039 -10.781 2.141 1 97.94 74 VAL B CA 1
ATOM 1754 C C . VAL B 1 74 ? 13.305 -9.352 1.672 1 97.94 74 VAL B C 1
ATOM 1756 O O . VAL B 1 74 ? 14.148 -8.656 2.23 1 97.94 74 VAL B O 1
ATOM 1759 N N . LYS B 1 75 ? 12.656 -8.906 0.64 1 97.5 75 LYS B N 1
ATOM 1760 C CA . LYS B 1 75 ? 12.859 -7.562 0.104 1 97.5 75 LYS B CA 1
ATOM 1761 C C . LYS B 1 75 ? 11.602 -7.066 -0.615 1 97.5 75 LYS B C 1
ATOM 1763 O O . LYS B 1 75 ? 11.039 -7.781 -1.446 1 97.5 75 LYS B O 1
ATOM 1768 N N . LEU B 1 76 ? 11.148 -5.867 -0.252 1 97.94 76 LEU B N 1
ATOM 1769 C CA . LEU B 1 76 ? 10.109 -5.203 -1.026 1 97.94 76 LEU B CA 1
ATOM 1770 C C . LEU B 1 76 ? 10.672 -4.652 -2.334 1 97.94 76 LEU B C 1
ATOM 1772 O O . LEU B 1 76 ? 11.5 -3.744 -2.322 1 97.94 76 LEU B O 1
ATOM 1776 N N . LEU B 1 77 ? 10.195 -5.199 -3.438 1 97.62 77 LEU B N 1
ATOM 1777 C CA . LEU B 1 77 ? 10.727 -4.793 -4.734 1 97.62 77 LEU B CA 1
ATOM 1778 C C . LEU B 1 77 ? 9.992 -3.566 -5.262 1 97.62 77 LEU B C 1
ATOM 1780 O O . LEU B 1 77 ? 10.586 -2.713 -5.926 1 97.62 77 LEU B O 1
ATOM 1784 N N . ALA B 1 78 ? 8.719 -3.5 -4.965 1 97.69 78 ALA B N 1
ATOM 1785 C CA . ALA B 1 78 ? 7.926 -2.389 -5.484 1 97.69 78 ALA B CA 1
ATOM 1786 C C . ALA B 1 78 ? 6.574 -2.299 -4.781 1 97.69 78 ALA B C 1
ATOM 1788 O O . ALA B 1 78 ? 6.074 -3.295 -4.254 1 97.69 78 ALA B O 1
ATOM 1789 N N . ILE B 1 79 ? 6.109 -1.125 -4.68 1 98.44 79 ILE B N 1
ATOM 1790 C CA . ILE B 1 79 ? 4.691 -0.864 -4.457 1 98.44 79 ILE B CA 1
ATOM 1791 C C . ILE B 1 79 ? 4.051 -0.36 -5.75 1 98.44 79 ILE B C 1
ATOM 1793 O O . ILE B 1 79 ? 4.438 0.685 -6.277 1 98.44 79 ILE B O 1
ATOM 1797 N N . GLN B 1 80 ? 3.158 -1.115 -6.254 1 98.44 80 GLN B N 1
ATOM 1798 C CA . GLN B 1 80 ? 2.441 -0.727 -7.465 1 98.44 80 GLN B CA 1
ATOM 1799 C C . GLN B 1 80 ? 1.051 -0.194 -7.137 1 98.44 80 GLN B C 1
ATOM 1801 O O . GLN B 1 80 ? 0.237 -0.897 -6.535 1 98.44 80 GLN B O 1
ATOM 1806 N N . ASP B 1 81 ? 0.798 1.061 -7.504 1 98.56 81 ASP B N 1
ATOM 1807 C CA . ASP B 1 81 ? -0.463 1.671 -7.094 1 98.56 81 ASP B CA 1
ATOM 1808 C C . ASP B 1 81 ? -1.12 2.41 -8.258 1 98.56 81 ASP B C 1
ATOM 1810 O O . ASP B 1 81 ? -2.018 3.23 -8.047 1 98.56 81 ASP B O 1
ATOM 1814 N N . ASP B 1 82 ? -0.7 2.146 -9.531 1 97.75 82 ASP B N 1
ATOM 1815 C CA . ASP B 1 82 ? -1.196 2.928 -10.664 1 97.75 82 ASP B CA 1
ATOM 1816 C C . ASP B 1 82 ? -1.881 2.031 -11.688 1 97.75 82 ASP B C 1
ATOM 1818 O O . ASP B 1 82 ? -2.121 2.451 -12.828 1 97.75 82 ASP B O 1
ATOM 1822 N N . ASP B 1 83 ? -2.123 0.778 -11.406 1 96.81 83 ASP B N 1
ATOM 1823 C CA . ASP B 1 83 ? -2.82 -0.127 -12.312 1 96.81 83 ASP B CA 1
ATOM 1824 C C . ASP B 1 83 ? -4.328 -0.082 -12.086 1 96.81 83 ASP B C 1
ATOM 1826 O O . ASP B 1 83 ? -4.785 0.258 -10.992 1 96.81 83 ASP B O 1
ATOM 1830 N N . PHE B 1 84 ? -5.039 -0.368 -13.156 1 97 84 PHE B N 1
ATOM 1831 C CA . PHE B 1 84 ? -6.492 -0.466 -13.109 1 97 84 PHE B CA 1
ATOM 1832 C C . PHE B 1 84 ? -6.977 -1.688 -13.883 1 97 84 PHE B C 1
ATOM 1834 O O . PHE B 1 84 ? -6.414 -2.031 -14.93 1 97 84 PHE B O 1
ATOM 1841 N N . TYR B 1 85 ? -7.98 -2.332 -13.297 1 94.19 85 TYR B N 1
ATOM 1842 C CA . TYR B 1 85 ? -8.547 -3.508 -13.945 1 94.19 85 TYR B CA 1
ATOM 1843 C C . TYR B 1 85 ? -10.062 -3.547 -13.773 1 94.19 85 TYR B C 1
ATOM 1845 O O . TYR B 1 85 ? -10.578 -3.205 -12.703 1 94.19 85 TYR B O 1
ATOM 1853 N N . THR B 1 86 ? -10.766 -3.914 -14.82 1 95.19 86 THR B N 1
ATOM 1854 C CA . THR B 1 86 ? -12.195 -4.199 -14.75 1 95.19 86 THR B CA 1
ATOM 1855 C C . THR B 1 86 ? -12.469 -5.664 -15.078 1 95.19 86 THR B C 1
ATOM 1857 O O . THR B 1 86 ? -12.172 -6.125 -16.172 1 95.19 86 THR B O 1
ATOM 1860 N N . TYR B 1 87 ? -13.055 -6.352 -14.086 1 92.81 87 TYR B N 1
ATOM 1861 C CA . TYR B 1 87 ? -13.422 -7.746 -14.297 1 92.81 87 TYR B CA 1
ATOM 1862 C C . TYR B 1 87 ? -14.562 -7.867 -15.297 1 92.81 87 TYR B C 1
ATOM 1864 O O . TYR B 1 87 ? -15.297 -6.906 -15.531 1 92.81 87 TYR B O 1
ATOM 1872 N N . PRO B 1 88 ? -14.664 -9.086 -15.891 1 91.44 88 PRO B N 1
ATOM 1873 C CA . PRO B 1 88 ? -15.727 -9.289 -16.875 1 91.44 88 PRO B CA 1
ATOM 1874 C C . PRO B 1 88 ? -17.109 -8.961 -16.312 1 91.44 88 PRO B C 1
ATOM 1876 O O . PRO B 1 88 ? -18 -8.531 -17.062 1 91.44 88 PRO B O 1
ATOM 1879 N N . ASN B 1 89 ? -17.391 -9.062 -15.086 1 94.12 89 ASN B N 1
ATOM 1880 C CA . ASN B 1 89 ? -18.688 -8.82 -14.461 1 94.12 89 ASN B CA 1
ATOM 1881 C C . ASN B 1 89 ? -18.922 -7.328 -14.211 1 94.12 89 ASN B C 1
ATOM 1883 O O . ASN B 1 89 ? -19.953 -6.941 -13.672 1 94.12 89 ASN B O 1
ATOM 1887 N N . GLY B 1 90 ? -17.891 -6.516 -14.516 1 95.62 90 GLY B N 1
ATOM 1888 C CA . GLY B 1 90 ? -18.047 -5.074 -14.391 1 95.62 90 GLY B CA 1
ATOM 1889 C C . GLY B 1 90 ? -17.375 -4.508 -13.148 1 95.62 90 GLY B C 1
ATOM 1890 O O . GLY B 1 90 ? -17.312 -3.289 -12.977 1 95.62 90 GLY B O 1
ATOM 1891 N N . ASP B 1 91 ? -16.859 -5.348 -12.297 1 96.31 91 ASP B N 1
ATOM 1892 C CA . ASP B 1 91 ? -16.172 -4.883 -11.094 1 96.31 91 ASP B CA 1
ATOM 1893 C C . ASP B 1 91 ? -14.867 -4.176 -11.438 1 96.31 91 ASP B C 1
ATOM 1895 O O . ASP B 1 91 ? -13.969 -4.781 -12.023 1 96.31 91 ASP B O 1
ATOM 1899 N N . ALA B 1 92 ? -14.812 -2.916 -11.109 1 97.12 92 ALA B N 1
ATOM 1900 C CA . ALA B 1 92 ? -13.594 -2.141 -11.336 1 97.12 92 ALA B CA 1
ATOM 1901 C C . ALA B 1 92 ? -12.734 -2.088 -10.078 1 97.12 92 ALA B C 1
ATOM 1903 O O . ALA B 1 92 ? -13.25 -1.938 -8.969 1 97.12 92 ALA B O 1
ATOM 1904 N N . VAL B 1 93 ? -11.391 -2.207 -10.344 1 97.25 93 VAL B N 1
ATOM 1905 C CA . VAL B 1 93 ? -10.492 -2.215 -9.188 1 97.25 93 VAL B CA 1
ATOM 1906 C C . VAL B 1 93 ? -9.219 -1.44 -9.523 1 97.25 93 VAL B C 1
ATOM 1908 O O . VAL B 1 93 ? -8.781 -1.424 -10.672 1 97.25 93 VAL B O 1
ATOM 1911 N N . GLN B 1 94 ? -8.719 -0.72 -8.586 1 98 94 GLN B N 1
ATOM 1912 C CA . GLN B 1 94 ? -7.344 -0.231 -8.523 1 98 94 GLN B CA 1
ATOM 1913 C C . GLN B 1 94 ? -6.523 -1.022 -7.504 1 98 94 GLN B C 1
ATOM 1915 O O . GLN B 1 94 ? -6.637 -0.793 -6.297 1 98 94 GLN B O 1
ATOM 1920 N N . PRO B 1 95 ? -5.758 -1.947 -8.016 1 97.75 95 PRO B N 1
ATOM 1921 C CA . PRO B 1 95 ? -4.941 -2.713 -7.074 1 97.75 95 PRO B CA 1
ATOM 1922 C C . PRO B 1 95 ? -3.746 -1.92 -6.547 1 97.75 95 PRO B C 1
ATOM 1924 O O . PRO B 1 95 ? -3.082 -1.218 -7.316 1 97.75 95 PRO B O 1
ATOM 1927 N N . VAL B 1 96 ? -3.533 -1.917 -5.273 1 98.62 96 VAL B N 1
ATOM 1928 C CA . VAL B 1 96 ? -2.299 -1.515 -4.609 1 98.62 96 VAL B CA 1
ATOM 1929 C C . VAL B 1 96 ? -1.532 -2.752 -4.148 1 98.62 96 VAL B C 1
ATOM 1931 O O . VAL B 1 96 ? -1.908 -3.393 -3.164 1 98.62 96 VAL B O 1
ATOM 1934 N N . ASN B 1 97 ? -0.483 -3.049 -4.84 1 98.75 97 ASN B N 1
ATOM 1935 C CA . ASN B 1 97 ? 0.182 -4.332 -4.641 1 98.75 97 ASN B CA 1
ATOM 1936 C C . ASN B 1 97 ? 1.589 -4.152 -4.078 1 98.75 97 ASN B C 1
ATOM 1938 O O . ASN B 1 97 ? 2.361 -3.334 -4.578 1 98.75 97 ASN B O 1
ATOM 1942 N N . ALA B 1 98 ? 1.915 -4.816 -2.984 1 98.88 98 ALA B N 1
ATOM 1943 C CA . ALA B 1 98 ? 3.287 -4.957 -2.504 1 98.88 98 ALA B CA 1
ATOM 1944 C C . ALA B 1 98 ? 3.955 -6.188 -3.107 1 98.88 98 ALA B C 1
ATOM 1946 O O . ALA B 1 98 ? 3.531 -7.32 -2.854 1 98.88 98 ALA B O 1
ATOM 1947 N N . PHE B 1 99 ? 4.961 -5.945 -3.943 1 98.88 99 PHE B N 1
ATOM 1948 C CA . PHE B 1 99 ? 5.66 -7.02 -4.641 1 98.88 99 PHE B CA 1
ATOM 1949 C C . PHE B 1 99 ? 6.988 -7.332 -3.961 1 98.88 99 PHE B C 1
ATOM 1951 O O . PHE B 1 99 ? 7.863 -6.469 -3.875 1 98.88 99 PHE B O 1
ATOM 1958 N N . TYR B 1 100 ? 7.172 -8.617 -3.529 1 98.81 100 TYR B N 1
ATOM 1959 C CA . TYR B 1 100 ? 8.328 -8.984 -2.725 1 98.81 100 TYR B CA 1
ATOM 1960 C C . TYR B 1 100 ? 9.211 -9.984 -3.463 1 98.81 100 TYR B C 1
ATOM 1962 O O . TYR B 1 100 ? 8.711 -10.836 -4.195 1 98.81 100 TYR B O 1
ATOM 1970 N N . LEU B 1 101 ? 10.477 -9.836 -3.225 1 98.75 101 LEU B N 1
ATOM 1971 C CA . LEU B 1 101 ? 11.359 -10.992 -3.355 1 98.75 101 LEU B CA 1
ATOM 1972 C C . LEU B 1 101 ? 11.203 -11.938 -2.164 1 98.75 101 LEU B C 1
ATOM 1974 O O . LEU B 1 101 ? 11.242 -11.492 -1.013 1 98.75 101 LEU B O 1
ATOM 1978 N N . VAL B 1 102 ? 10.969 -13.211 -2.479 1 98.69 102 VAL B N 1
ATOM 1979 C CA . VAL B 1 102 ? 10.766 -14.164 -1.395 1 98.69 102 VAL B CA 1
ATOM 1980 C C . VAL B 1 102 ? 11.805 -15.281 -1.48 1 98.69 102 VAL B C 1
ATOM 1982 O O . VAL B 1 102 ? 12.445 -15.461 -2.518 1 98.69 102 VAL B O 1
ATOM 1985 N N . GLU B 1 103 ? 11.977 -15.953 -0.343 1 98.12 103 GLU B N 1
ATOM 1986 C CA . GLU B 1 103 ? 12.82 -17.141 -0.266 1 98.12 103 GLU B CA 1
ATOM 1987 C C . GLU B 1 103 ? 12.055 -18.328 0.305 1 98.12 103 GLU B C 1
ATOM 1989 O O . GLU B 1 103 ? 11.211 -18.156 1.186 1 98.12 103 GLU B O 1
ATOM 1994 N N . ARG B 1 104 ? 12.359 -19.484 -0.226 1 96.56 104 ARG B N 1
ATOM 1995 C CA . ARG B 1 104 ? 11.742 -20.719 0.267 1 96.56 104 ARG B CA 1
ATOM 1996 C C . ARG B 1 104 ? 12.141 -20.984 1.717 1 96.56 104 ARG B C 1
ATOM 1998 O O . ARG B 1 104 ? 13.297 -20.812 2.09 1 96.56 104 ARG B O 1
ATOM 2005 N N . VAL B 1 105 ? 11.141 -21.344 2.512 1 93.75 105 VAL B N 1
ATOM 2006 C CA . VAL B 1 105 ? 11.398 -21.797 3.871 1 93.75 105 VAL B CA 1
ATOM 2007 C C . VAL B 1 105 ? 11.641 -23.312 3.873 1 93.75 105 VAL B C 1
ATOM 2009 O O . VAL B 1 105 ? 10.797 -24.078 3.402 1 93.75 105 VAL B O 1
ATOM 2012 N N . HIS B 1 106 ? 12.789 -23.891 4.078 1 82.38 106 HIS B N 1
ATOM 2013 C CA . HIS B 1 106 ? 13.125 -25.312 4 1 82.38 106 HIS B CA 1
ATOM 2014 C C . HIS B 1 106 ? 12.594 -26.062 5.219 1 82.38 106 HIS B C 1
ATOM 2016 O O . HIS B 1 106 ? 12.289 -27.25 5.133 1 82.38 106 HIS B O 1
ATOM 2022 N N . ASP B 1 107 ? 12.75 -25.578 6.359 1 61.28 107 ASP B N 1
ATOM 2023 C CA . ASP B 1 107 ? 12.516 -26.469 7.484 1 61.28 107 ASP B CA 1
ATOM 2024 C C . ASP B 1 107 ? 11.062 -26.922 7.531 1 61.28 107 ASP B C 1
ATOM 2026 O O . ASP B 1 107 ? 10.695 -27.781 8.344 1 61.28 107 ASP B O 1
ATOM 2030 N N . ARG B 1 108 ? 10.164 -26.125 6.977 1 56.19 108 ARG B N 1
ATOM 2031 C CA . ARG B 1 108 ? 8.828 -26.422 7.488 1 56.19 108 ARG B CA 1
ATOM 2032 C C . ARG B 1 108 ? 8.203 -27.594 6.723 1 56.19 108 ARG B C 1
ATOM 2034 O O . ARG B 1 108 ? 8.375 -27.703 5.508 1 56.19 108 ARG B O 1
ATOM 2041 N N . GLN B 1 109 ? 8.141 -28.703 7.309 1 50.59 109 GLN B N 1
ATOM 2042 C CA . GLN B 1 109 ? 7.469 -29.938 6.922 1 50.59 109 GLN B CA 1
ATOM 2043 C C . GLN B 1 109 ? 6.191 -29.656 6.137 1 50.59 109 GLN B C 1
ATOM 2045 O O . GLN B 1 109 ? 5.457 -30.562 5.777 1 50.59 109 GLN B O 1
ATOM 2050 N N . GLN B 1 110 ? 5.688 -28.438 6.297 1 51 110 GLN B N 1
ATOM 2051 C CA . GLN B 1 110 ? 4.297 -28.5 5.859 1 51 110 GLN B CA 1
ATOM 2052 C C . GLN B 1 110 ? 4.191 -28.391 4.34 1 51 110 GLN B C 1
ATOM 2054 O O . GLN B 1 110 ? 4.637 -27.391 3.758 1 51 110 GLN B O 1
ATOM 2059 N N . THR B 1 111 ? 4.551 -29.516 3.678 1 49.41 111 THR B N 1
ATOM 2060 C CA . THR B 1 111 ? 4.191 -29.578 2.266 1 49.41 111 THR B CA 1
ATOM 2061 C C . THR B 1 111 ? 2.701 -29.328 2.07 1 49.41 111 THR B C 1
ATOM 2063 O O . THR B 1 111 ? 1.869 -30.125 2.514 1 49.41 111 THR B O 1
ATOM 2066 N N . PRO B 1 112 ? 2.406 -28.094 2.08 1 52.19 112 PRO B N 1
ATOM 2067 C CA . PRO B 1 112 ? 0.969 -28.062 1.798 1 52.19 112 PRO B CA 1
ATOM 2068 C C . PRO B 1 112 ? 0.594 -28.891 0.564 1 52.19 112 PRO B C 1
ATOM 2070 O O . PRO B 1 112 ? 1.406 -29.031 -0.352 1 52.19 112 PRO B O 1
ATOM 2073 N N . LYS B 1 113 ? -0.304 -29.844 0.691 1 49.81 113 LYS B N 1
ATOM 2074 C CA . LYS B 1 113 ? -0.915 -30.578 -0.409 1 49.81 113 LYS B CA 1
ATOM 2075 C C . LYS B 1 113 ? -1.269 -29.656 -1.567 1 49.81 113 LYS B C 1
ATOM 2077 O O . LYS B 1 113 ? -2.002 -28.672 -1.387 1 49.81 113 LYS B O 1
ATOM 2082 N N . PRO B 1 114 ? -0.313 -29.562 -2.584 1 50.53 114 PRO B N 1
ATOM 2083 C CA . PRO B 1 114 ? -0.769 -28.844 -3.775 1 50.53 114 PRO B CA 1
ATOM 2084 C C . PRO B 1 114 ? -2.254 -29.062 -4.062 1 50.53 114 PRO B C 1
ATOM 2086 O O . PRO B 1 114 ? -2.773 -30.156 -3.863 1 50.53 114 PRO B O 1
ATOM 2089 N N . SER B 1 115 ? -3.064 -28.25 -3.707 1 50.91 115 SER B N 1
ATOM 2090 C CA . SER B 1 115 ? -4.367 -28.562 -4.285 1 50.91 115 SER B CA 1
ATOM 2091 C C . SER B 1 115 ? -4.242 -28.922 -5.766 1 50.91 115 SER B C 1
ATOM 2093 O O . SER B 1 115 ? -3.305 -28.484 -6.438 1 50.91 115 SER B O 1
ATOM 2095 N N . GLU B 1 116 ? -4.941 -29.906 -6.227 1 50.88 116 GLU B N 1
ATOM 2096 C CA . GLU B 1 116 ? -5.004 -30.594 -7.508 1 50.88 116 GLU B CA 1
ATOM 2097 C C . GLU B 1 116 ? -4.723 -29.641 -8.672 1 50.88 116 GLU B C 1
ATOM 2099 O O . GLU B 1 116 ? -4.227 -30.062 -9.719 1 50.88 116 GLU B O 1
ATOM 2104 N N . THR B 1 117 ? -5.008 -28.234 -8.547 1 58.06 117 THR B N 1
ATOM 2105 C CA . THR B 1 117 ? -5.168 -27.375 -9.719 1 58.06 117 THR B CA 1
ATOM 2106 C C . THR B 1 117 ? -4.035 -26.359 -9.805 1 58.06 117 THR B C 1
ATOM 2108 O O . THR B 1 117 ? -4.102 -25.422 -10.594 1 58.06 117 THR B O 1
ATOM 2111 N N . LEU B 1 118 ? -2.879 -26.656 -9.086 1 66.25 118 LEU B N 1
ATOM 2112 C CA . LEU B 1 118 ? -1.833 -25.641 -9.102 1 66.25 118 LEU B CA 1
ATOM 2113 C C . LEU B 1 118 ? -0.798 -25.938 -10.18 1 66.25 118 LEU B C 1
ATOM 2115 O O . LEU B 1 118 ? -0.197 -27.016 -10.188 1 66.25 118 LEU B O 1
ATOM 2119 N N . THR B 1 119 ? -0.708 -25.172 -11.242 1 86.5 119 THR B N 1
ATOM 2120 C CA . THR B 1 119 ? 0.383 -25.312 -12.203 1 86.5 119 THR B CA 1
ATOM 2121 C C . THR B 1 119 ? 1.373 -24.156 -12.055 1 86.5 119 THR B C 1
ATOM 2123 O O . THR B 1 119 ? 1.009 -22.984 -12.234 1 86.5 119 THR B O 1
ATOM 2126 N N . THR B 1 120 ? 2.59 -24.562 -11.492 1 95.06 120 THR B N 1
ATOM 2127 C CA . THR B 1 120 ? 3.676 -23.594 -11.445 1 95.06 120 THR B CA 1
ATOM 2128 C C . THR B 1 120 ? 4.844 -24.047 -12.32 1 95.06 120 THR B C 1
ATOM 2130 O O . THR B 1 120 ? 4.977 -25.234 -12.625 1 95.06 120 THR B O 1
ATOM 2133 N N . LYS B 1 121 ? 5.617 -23.062 -12.75 1 96.12 121 LYS B N 1
ATOM 2134 C CA . LYS B 1 121 ? 6.789 -23.312 -13.578 1 96.12 121 LYS B CA 1
ATOM 2135 C C . LYS B 1 121 ? 7.863 -22.25 -13.359 1 96.12 121 LYS B C 1
ATOM 2137 O O . LYS B 1 121 ? 7.547 -21.078 -13.195 1 96.12 121 LYS B O 1
ATOM 2142 N N . PHE B 1 122 ? 9.109 -22.719 -13.383 1 97.81 122 PHE B N 1
ATOM 2143 C CA . PHE B 1 122 ? 10.234 -21.797 -13.375 1 97.81 122 PHE B CA 1
ATOM 2144 C C . PHE B 1 122 ? 10.602 -21.375 -14.789 1 97.81 122 PHE B C 1
ATOM 2146 O O . PHE B 1 122 ? 10.742 -22.219 -15.68 1 97.81 122 PHE B O 1
ATOM 2153 N N . PHE B 1 123 ? 10.711 -20.078 -14.977 1 98 123 PHE B N 1
ATOM 2154 C CA . PHE B 1 123 ? 11.062 -19.516 -16.281 1 98 123 PHE B CA 1
ATOM 2155 C C . PHE B 1 123 ? 12.438 -18.859 -16.219 1 98 123 PHE B C 1
ATOM 2157 O O . PHE B 1 123 ? 12.781 -18.219 -15.242 1 98 123 PHE B O 1
ATOM 2164 N N . ALA B 1 124 ? 13.219 -19.031 -17.297 1 98 124 ALA B N 1
ATOM 2165 C CA . ALA B 1 124 ? 14.445 -18.25 -17.438 1 98 124 ALA B CA 1
ATOM 2166 C C . ALA B 1 124 ? 14.133 -16.766 -17.672 1 98 124 ALA B C 1
ATOM 2168 O O . ALA B 1 124 ? 13.156 -16.438 -18.328 1 98 124 ALA B O 1
ATOM 2169 N N . PRO B 1 125 ? 14.969 -15.914 -17.125 1 97.62 125 PRO B N 1
ATOM 2170 C CA . PRO B 1 125 ? 14.734 -14.477 -17.312 1 97.62 125 PRO B CA 1
ATOM 2171 C C . PRO B 1 125 ? 14.648 -14.086 -18.797 1 97.62 125 PRO B C 1
ATOM 2173 O O . PRO B 1 125 ? 14.062 -13.047 -19.125 1 97.62 125 PRO B O 1
ATOM 2176 N N . THR B 1 126 ? 15.164 -14.891 -19.672 1 96.19 126 THR B N 1
ATOM 2177 C CA . THR B 1 126 ? 15.18 -14.586 -21.094 1 96.19 126 THR B CA 1
ATOM 2178 C C . THR B 1 126 ? 13.945 -15.156 -21.797 1 96.19 126 THR B C 1
ATOM 2180 O O . THR B 1 126 ? 13.734 -14.922 -22.984 1 96.19 126 THR B O 1
ATOM 2183 N N . GLU B 1 127 ? 13.117 -15.867 -21.109 1 95.44 127 GLU B N 1
ATOM 2184 C CA . GLU B 1 127 ? 11.969 -16.562 -21.688 1 95.44 127 GLU B CA 1
ATOM 2185 C C . GLU B 1 127 ? 10.664 -16.125 -21.016 1 95.44 127 GLU B C 1
ATOM 2187 O O . GLU B 1 127 ? 9.945 -16.969 -20.453 1 95.44 127 GLU B O 1
ATOM 2192 N N . ALA B 1 128 ? 10.367 -14.914 -21.172 1 95.5 128 ALA B N 1
ATOM 2193 C CA . ALA B 1 128 ? 9.148 -14.398 -20.562 1 95.5 128 ALA B CA 1
ATOM 2194 C C . ALA B 1 128 ? 7.91 -15.062 -21.156 1 95.5 128 ALA B C 1
ATOM 2196 O O . ALA B 1 128 ? 7.766 -15.133 -22.375 1 95.5 128 ALA B O 1
ATOM 2197 N N . PRO B 1 129 ? 7.004 -15.523 -20.328 1 95.88 129 PRO B N 1
ATOM 2198 C CA . PRO B 1 129 ? 5.723 -15.984 -20.875 1 95.88 129 PRO B CA 1
ATOM 2199 C C . PRO B 1 129 ? 4.742 -14.844 -21.109 1 95.88 129 PRO B C 1
ATOM 2201 O O . PRO B 1 129 ? 5.09 -13.672 -20.906 1 95.88 129 PRO B O 1
ATOM 2204 N N . HIS B 1 130 ? 3.549 -15.211 -21.609 1 95.31 130 HIS B N 1
ATOM 2205 C CA . HIS B 1 130 ? 2.473 -14.227 -21.688 1 95.31 130 HIS B CA 1
ATOM 2206 C C . HIS B 1 130 ? 1.834 -14.008 -20.328 1 95.31 130 HIS B C 1
ATOM 2208 O O . HIS B 1 130 ? 1.454 -14.969 -19.641 1 95.31 130 HIS B O 1
ATOM 2214 N N . PHE B 1 131 ? 1.744 -12.734 -19.984 1 95.5 131 PHE B N 1
ATOM 2215 C CA . PHE B 1 131 ? 1.155 -12.391 -18.703 1 95.5 131 PHE B CA 1
ATOM 2216 C C . PHE B 1 131 ? -0.308 -11.992 -18.859 1 95.5 131 PHE B C 1
ATOM 2218 O O . PHE B 1 131 ? -0.698 -11.453 -19.891 1 95.5 131 PHE B O 1
ATOM 2225 N N . PHE B 1 132 ? -1.076 -12.266 -17.828 1 87.44 132 PHE B N 1
ATOM 2226 C CA . PHE B 1 132 ? -2.512 -12.039 -17.953 1 87.44 132 PHE B CA 1
ATOM 2227 C C . PHE B 1 132 ? -2.838 -10.555 -17.875 1 87.44 132 PHE B C 1
ATOM 2229 O O . PHE B 1 132 ? -3.914 -10.125 -18.281 1 87.44 132 PHE B O 1
ATOM 2236 N N . ASN B 1 133 ? -1.954 -9.727 -17.328 1 90.69 133 ASN B N 1
ATOM 2237 C CA . ASN B 1 133 ? -2.158 -8.281 -17.328 1 90.69 133 ASN B CA 1
ATOM 2238 C C . ASN B 1 133 ? -0.831 -7.527 -17.266 1 90.69 133 ASN B C 1
ATOM 2240 O O . ASN B 1 133 ? 0.232 -8.141 -17.156 1 90.69 133 ASN B O 1
ATOM 2244 N N . GLN B 1 134 ? -0.908 -6.234 -17.375 1 93.75 134 GLN B N 1
ATOM 2245 C CA . GLN B 1 134 ? 0.289 -5.402 -17.453 1 93.75 134 GLN B CA 1
ATOM 2246 C C . GLN B 1 134 ? 1.002 -5.34 -16.109 1 93.75 134 GLN B C 1
ATOM 2248 O O . GLN B 1 134 ? 2.227 -5.207 -16.047 1 93.75 134 GLN B O 1
ATOM 2253 N N . GLN B 1 135 ? 0.314 -5.418 -15.023 1 96.25 135 GLN B N 1
ATOM 2254 C CA . GLN B 1 135 ? 0.912 -5.371 -13.695 1 96.25 135 GLN B CA 1
ATOM 2255 C C . GLN B 1 135 ? 1.944 -6.48 -13.516 1 96.25 135 GLN B C 1
ATOM 2257 O O . GLN B 1 135 ? 3.062 -6.227 -13.062 1 96.25 135 GLN B O 1
ATOM 2262 N N . HIS B 1 136 ? 1.638 -7.676 -13.961 1 97.25 136 HIS B N 1
ATOM 2263 C CA . HIS B 1 136 ? 2.541 -8.812 -13.828 1 97.25 136 HIS B CA 1
ATOM 2264 C C . HIS B 1 136 ? 3.705 -8.711 -14.805 1 97.25 136 HIS B C 1
ATOM 2266 O O . HIS B 1 136 ? 4.82 -9.148 -14.5 1 97.25 136 HIS B O 1
ATOM 2272 N N . ALA B 1 137 ? 3.387 -8.156 -15.984 1 97.06 137 ALA B N 1
ATOM 2273 C CA . ALA B 1 137 ? 4.477 -7.91 -16.922 1 97.06 137 ALA B CA 1
ATOM 2274 C C . ALA B 1 137 ? 5.508 -6.953 -16.328 1 97.06 137 ALA B C 1
ATOM 2276 O O . ALA B 1 137 ? 6.715 -7.164 -16.484 1 97.06 137 ALA B O 1
ATOM 2277 N N . LYS B 1 138 ? 5.062 -5.93 -15.695 1 97.62 138 LYS B N 1
ATOM 2278 C CA . LYS B 1 138 ? 5.953 -4.984 -15.031 1 97.62 138 LYS B CA 1
ATOM 2279 C C . LYS B 1 138 ? 6.742 -5.664 -13.914 1 97.62 138 LYS B C 1
ATOM 2281 O O . LYS B 1 138 ? 7.926 -5.387 -13.727 1 97.62 138 LYS B O 1
ATOM 2286 N N . MET B 1 139 ? 6.074 -6.5 -13.156 1 98.38 139 MET B N 1
ATOM 2287 C CA . MET B 1 139 ? 6.73 -7.258 -12.094 1 98.38 139 MET B CA 1
ATOM 2288 C C . MET B 1 139 ? 7.867 -8.102 -12.656 1 98.38 139 MET B C 1
ATOM 2290 O O . MET B 1 139 ? 8.961 -8.148 -12.086 1 98.38 139 MET B O 1
ATOM 2294 N N . TRP B 1 140 ? 7.586 -8.75 -13.75 1 98.38 140 TRP B N 1
ATOM 2295 C CA . TRP B 1 140 ? 8.602 -9.562 -14.414 1 98.38 140 TRP B CA 1
ATOM 2296 C C . TRP B 1 140 ? 9.836 -8.734 -14.75 1 98.38 140 TRP B C 1
ATOM 2298 O O . TRP B 1 140 ? 10.961 -9.125 -14.43 1 98.38 140 TRP B O 1
ATOM 2308 N N . GLN B 1 141 ? 9.594 -7.621 -15.281 1 98 141 GLN B N 1
ATOM 2309 C CA . GLN B 1 141 ? 10.695 -6.746 -15.664 1 98 141 GLN B CA 1
ATOM 2310 C C . GLN B 1 141 ? 11.516 -6.336 -14.438 1 98 141 GLN B C 1
ATOM 2312 O O . GLN B 1 141 ? 12.742 -6.246 -14.516 1 98 141 GLN B O 1
ATOM 2317 N N . LEU B 1 142 ? 10.852 -6.074 -13.391 1 97.75 142 LEU B N 1
ATOM 2318 C CA . LEU B 1 142 ? 11.523 -5.684 -12.164 1 97.75 142 LEU B CA 1
ATOM 2319 C C . LEU B 1 142 ? 12.422 -6.805 -11.656 1 97.75 142 LEU B C 1
ATOM 2321 O O . LEU B 1 142 ? 13.562 -6.562 -11.25 1 97.75 142 LEU B O 1
ATOM 2325 N N . VAL B 1 143 ? 11.93 -8.008 -11.664 1 98.19 143 VAL B N 1
ATOM 2326 C CA . VAL B 1 143 ? 12.703 -9.148 -11.172 1 98.19 143 VAL B CA 1
ATOM 2327 C C . VAL B 1 143 ? 13.906 -9.383 -12.07 1 98.19 143 VAL B C 1
ATOM 2329 O O . VAL B 1 143 ? 15.023 -9.578 -11.586 1 98.19 143 VAL B O 1
ATOM 2332 N N . VAL B 1 144 ? 13.68 -9.344 -13.367 1 97.94 144 VAL B N 1
ATOM 2333 C CA . VAL B 1 144 ? 14.758 -9.562 -14.32 1 97.94 144 VAL B CA 1
ATOM 2334 C C . VAL B 1 144 ? 15.844 -8.516 -14.125 1 97.94 144 VAL B C 1
ATOM 2336 O O . VAL B 1 144 ? 17.031 -8.836 -14.133 1 97.94 144 VAL B O 1
ATOM 2339 N N . ALA B 1 145 ? 15.453 -7.266 -13.875 1 96.56 145 ALA B N 1
ATOM 2340 C CA . ALA B 1 145 ? 16.406 -6.188 -13.641 1 96.56 145 ALA B CA 1
ATOM 2341 C C . ALA B 1 145 ? 17.203 -6.43 -12.359 1 96.56 145 ALA B C 1
ATOM 2343 O O . ALA B 1 145 ? 18.391 -6.098 -12.289 1 96.56 145 ALA B O 1
ATOM 2344 N N . THR B 1 146 ? 16.547 -6.938 -11.406 1 93.69 146 THR B N 1
ATOM 2345 C CA . THR B 1 146 ? 17.188 -7.211 -10.117 1 93.69 146 THR B CA 1
ATOM 2346 C C . THR B 1 146 ? 18.203 -8.328 -10.25 1 93.69 146 THR B C 1
ATOM 2348 O O . THR B 1 146 ? 19.219 -8.328 -9.547 1 93.69 146 THR B O 1
ATOM 2351 N N . LEU B 1 147 ? 17.953 -9.281 -11.125 1 93.12 147 LEU B N 1
ATOM 2352 C CA . LEU B 1 147 ? 18.859 -10.406 -11.344 1 93.12 147 LEU B CA 1
ATOM 2353 C C . LEU B 1 147 ? 20.078 -9.984 -12.156 1 93.12 147 LEU B C 1
ATOM 2355 O O . LEU B 1 147 ? 21.125 -10.617 -12.07 1 93.12 147 LEU B O 1
ATOM 2359 N N . ALA B 1 148 ? 19.969 -9.023 -12.984 1 88.06 148 ALA B N 1
ATOM 2360 C CA . ALA B 1 148 ? 21.047 -8.547 -13.836 1 88.06 148 ALA B CA 1
ATOM 2361 C C . ALA B 1 148 ? 22.047 -7.711 -13.031 1 88.06 148 ALA B C 1
ATOM 2363 O O . ALA B 1 148 ? 23.156 -7.438 -13.5 1 88.06 148 ALA B O 1
ATOM 2364 N N . GLN B 1 149 ? 21.844 -7.234 -11.859 1 77.5 149 GLN B N 1
ATOM 2365 C CA . GLN B 1 149 ? 22.766 -6.461 -11.023 1 77.5 149 GLN B CA 1
ATOM 2366 C C . GLN B 1 149 ? 23.641 -7.379 -10.172 1 77.5 149 GLN B C 1
ATOM 2368 O O . GLN B 1 149 ? 23.25 -8.516 -9.875 1 77.5 149 GLN B O 1
#

Nearest PDB structures (foldseek):
  6nch-assembly1_B  TM=7.467E-01  e=1.108E-09  Bacillus cereus ATCC 14579
  6nci-assembly1_B  TM=7.139E-01  e=5.974E-09  Bacillus cereus ATCC 14579
  3ef5-assembly1_B  TM=8.164E-01  e=1.122E-07  Bdellovibrio bacteriovorus
  5ggc-assembly1_A  TM=7.570E-01  e=1.849E-07  Mycolicibacterium smegmatis MC2 155
  4mpo-assembly3_C  TM=6.339E-01  e=6.483E-06  Chlamydia trachomatis L2/434/Bu